Protein AF-A0A8T5QBA3-F1 (afdb_monomer_lite)

Secondary structure (DSSP, 8-state):
-PEEEEHHHHHHHHHHHHHHHHHHHT--GGG-S--HHHHHHHHH--SS-HHHHHHHHHHHHHHHHHHHH---TTTS-HHHHHHHHHHHHHHHHHHHHHHHHHHHIIIIIIHHHTTSSSSPPPHHHHHHHHHHHHHS-----HHHHHHHHHHHHHHHTT-TTS-GGGGGGS----EEEEPPP---GGGHHHHHHHHHHHHHHHHHHS--GGG--GGGGSHHHHHHHHHHHHHHHHHHHHHHHHHHHHHHHHHH-HHHHHHHHHHHHHHHHHHHHHHHHHHHHHHHTTTTS---HHHHHHHHHHHHHT--

pLDDT: mean 80.48, std 13.02, range [41.03, 96.62]

Radius of gyration: 23.9 Å; chains: 1; bounding box: 75×45×56 Å

Foldseek 3Di:
DAAEDAPLLVVLLQVLLVLLQVLLVVDDLVPLADDLVVLVCLLPDDPDDLVRSLVVLLVVLSVLLSSLLSYQLVPDQLVSCLLSNLNSLVSNLSSLVSNLVSLLCVLFVVCVLLVLDVHGDDPVRVVVVLVCPVVPPPPCPPSNVLVLLCSLLSSLVRHPRADPVCNVVGDDHHYDHDHDDDAELSCLNVLSVQLSNLSVQLNVLRDNSVPGDSCCSPSVNSNVSSSSNSSSSSSNVSSVVSNVVSVVVCVVDPSSVVSVVVVVVVVLVVVLVVLVVVLVVLVVCVVVDDDPVVVNVVSVVVNVVSVD

Structure (mmCIF, N/CA/C/O backbone):
data_AF-A0A8T5QBA3-F1
#
_entry.id   AF-A0A8T5QBA3-F1
#
loop_
_atom_site.group_PDB
_atom_site.id
_atom_site.type_symbol
_atom_site.label_atom_id
_atom_site.label_alt_id
_atom_site.label_comp_id
_atom_site.label_asym_id
_atom_site.label_entity_id
_atom_site.label_seq_id
_atom_site.pdbx_PDB_ins_code
_atom_site.Cartn_x
_atom_site.Cartn_y
_atom_site.Cartn_z
_atom_site.occupancy
_atom_site.B_iso_or_equiv
_atom_site.auth_seq_id
_atom_site.auth_comp_id
_atom_site.auth_asym_id
_atom_site.auth_atom_id
_atom_site.pdbx_PDB_model_num
ATOM 1 N N . MET A 1 1 ? 23.828 21.895 1.310 1.00 56.84 1 MET A N 1
ATOM 2 C CA . MET A 1 1 ? 22.695 21.902 2.267 1.00 56.84 1 MET A CA 1
ATOM 3 C C . MET A 1 1 ? 22.341 20.459 2.559 1.00 56.84 1 MET A C 1
ATOM 5 O O . MET A 1 1 ? 22.007 19.743 1.620 1.00 56.84 1 MET A O 1
ATOM 9 N N . ALA A 1 2 ? 22.478 20.041 3.816 1.00 67.38 2 ALA A N 1
ATOM 10 C CA . ALA A 1 2 ? 22.180 18.678 4.235 1.00 67.38 2 ALA A CA 1
ATOM 11 C C . ALA A 1 2 ? 20.674 18.501 4.482 1.00 67.38 2 ALA A C 1
ATOM 13 O O . ALA A 1 2 ? 20.058 19.340 5.135 1.00 67.38 2 ALA A O 1
ATOM 14 N N . VAL A 1 3 ? 20.097 17.407 3.987 1.00 72.81 3 VAL A N 1
ATOM 15 C CA . VAL A 1 3 ? 18.677 17.073 4.173 1.00 72.81 3 VAL A CA 1
ATOM 16 C C . VAL A 1 3 ? 18.538 16.052 5.301 1.00 72.81 3 VAL A C 1
ATOM 18 O O . VAL A 1 3 ? 19.229 15.032 5.303 1.00 72.81 3 VAL A O 1
ATOM 21 N N . GLY A 1 4 ? 17.648 16.313 6.261 1.00 79.62 4 GLY A N 1
ATOM 22 C CA . GLY A 1 4 ? 17.333 15.375 7.341 1.00 79.62 4 GLY A CA 1
ATOM 23 C C . GLY A 1 4 ? 16.443 14.228 6.858 1.00 79.62 4 GLY A C 1
ATOM 24 O O . GLY A 1 4 ? 15.321 14.488 6.427 1.00 79.62 4 GLY A O 1
ATOM 25 N N . ILE A 1 5 ? 16.898 12.974 6.939 1.00 81.56 5 ILE A N 1
ATOM 26 C CA . ILE A 1 5 ? 16.076 11.795 6.599 1.00 81.56 5 ILE A CA 1
ATOM 27 C C . ILE A 1 5 ? 16.097 10.784 7.743 1.00 81.56 5 ILE A C 1
ATOM 29 O O . ILE A 1 5 ? 17.162 10.463 8.271 1.00 81.56 5 ILE A O 1
ATOM 33 N N . GLU A 1 6 ? 14.912 10.301 8.115 1.00 84.62 6 GLU A N 1
ATOM 34 C CA . GLU A 1 6 ? 14.724 9.290 9.156 1.00 84.62 6 GLU A CA 1
ATOM 35 C C . GLU A 1 6 ? 15.384 7.963 8.764 1.00 84.62 6 GLU A C 1
ATOM 37 O O . GLU A 1 6 ? 15.293 7.506 7.619 1.00 84.62 6 GLU A O 1
ATOM 42 N N . SER A 1 7 ? 16.053 7.334 9.728 1.00 84.75 7 SER A N 1
ATOM 43 C CA . SER A 1 7 ? 16.744 6.059 9.530 1.00 84.75 7 SER A CA 1
ATOM 44 C C . SER A 1 7 ? 15.825 4.945 9.018 1.00 84.75 7 SER A C 1
ATOM 46 O O . SER A 1 7 ? 16.224 4.191 8.128 1.00 84.75 7 SER A O 1
ATOM 48 N N . GLY A 1 8 ? 14.587 4.873 9.513 1.00 84.25 8 GLY A N 1
ATOM 49 C CA . GLY A 1 8 ? 13.574 3.920 9.070 1.00 84.25 8 GLY A CA 1
ATOM 50 C C . GLY A 1 8 ? 13.232 4.092 7.591 1.00 84.25 8 GLY A C 1
ATOM 51 O O . GLY A 1 8 ? 13.225 3.114 6.848 1.00 84.25 8 GLY A O 1
ATOM 52 N N . HIS A 1 9 ? 13.058 5.332 7.125 1.00 86.69 9 HIS A N 1
ATOM 53 C CA . HIS A 1 9 ? 12.791 5.640 5.713 1.00 86.69 9 HIS A CA 1
ATOM 54 C C . HIS A 1 9 ? 13.920 5.162 4.791 1.00 86.69 9 HIS A C 1
ATOM 56 O O . HIS A 1 9 ? 13.665 4.555 3.751 1.00 86.69 9 HIS A O 1
ATOM 62 N N . LEU A 1 10 ? 15.180 5.383 5.187 1.00 87.38 10 LEU A N 1
ATOM 63 C CA . LEU A 1 10 ? 16.338 4.901 4.426 1.00 87.38 10 LEU A CA 1
ATOM 64 C C . LEU A 1 10 ? 16.425 3.375 4.406 1.00 87.38 10 LEU A C 1
ATOM 66 O O . LEU A 1 10 ? 16.780 2.803 3.379 1.00 87.38 10 LEU A O 1
ATOM 70 N N . LYS A 1 11 ? 16.087 2.719 5.519 1.00 89.44 11 LYS A N 1
ATOM 71 C CA . LYS A 1 11 ? 16.067 1.259 5.596 1.00 89.44 11 LYS A CA 1
ATOM 72 C C . LYS A 1 11 ? 15.031 0.665 4.643 1.00 89.44 11 LYS A C 1
ATOM 74 O O . LYS A 1 11 ? 15.387 -0.197 3.850 1.00 89.44 11 LYS A O 1
ATOM 79 N N . ILE A 1 12 ? 13.796 1.175 4.663 1.00 89.69 12 ILE A N 1
ATOM 80 C CA . ILE A 1 12 ? 12.745 0.728 3.734 1.00 89.69 12 ILE A CA 1
ATOM 81 C C . ILE A 1 12 ? 13.206 0.940 2.289 1.00 89.69 12 ILE A C 1
ATOM 83 O O . ILE A 1 12 ? 13.010 0.070 1.454 1.00 89.69 12 ILE A O 1
ATOM 87 N N . CYS A 1 13 ? 13.876 2.057 1.988 1.00 89.88 13 CYS A N 1
ATOM 88 C CA . CYS A 1 13 ? 14.370 2.339 0.636 1.00 89.88 13 CYS A CA 1
ATOM 89 C C . CYS A 1 13 ? 15.376 1.292 0.163 1.00 89.88 13 CYS A C 1
ATOM 91 O O . CYS A 1 13 ? 15.356 0.877 -0.995 1.00 89.88 13 CYS A O 1
ATOM 93 N N . ASP A 1 14 ? 16.254 0.870 1.063 1.00 90.00 14 ASP A N 1
ATOM 94 C CA . ASP A 1 14 ? 17.287 -0.108 0.770 1.00 90.00 14 ASP A CA 1
ATOM 95 C C . ASP A 1 14 ? 16.705 -1.511 0.597 1.00 90.00 14 ASP A C 1
ATOM 97 O O . ASP A 1 14 ? 17.123 -2.234 -0.308 1.00 90.00 14 ASP A O 1
ATOM 101 N N . ASP A 1 15 ? 15.744 -1.876 1.442 1.00 92.88 15 ASP A N 1
ATOM 102 C CA . ASP A 1 15 ? 15.038 -3.154 1.370 1.00 92.88 15 ASP A CA 1
ATOM 103 C C . ASP A 1 15 ? 14.187 -3.221 0.087 1.00 92.88 15 ASP A C 1
ATOM 105 O O . ASP A 1 15 ? 14.343 -4.153 -0.700 1.00 92.88 15 ASP A O 1
ATOM 109 N N . LEU A 1 16 ? 13.434 -2.159 -0.225 1.00 92.31 16 LEU A N 1
ATOM 110 C CA . LEU A 1 16 ? 12.633 -2.038 -1.446 1.00 92.31 16 LEU A CA 1
ATOM 111 C C . LEU A 1 16 ? 13.485 -2.194 -2.713 1.00 92.31 16 LEU A C 1
ATOM 113 O O . LEU A 1 16 ? 13.113 -2.927 -3.626 1.00 92.31 16 LEU A O 1
ATOM 117 N N . ALA A 1 17 ? 14.646 -1.534 -2.777 1.00 90.31 17 ALA A N 1
ATOM 118 C CA . ALA A 1 17 ? 15.540 -1.650 -3.928 1.00 90.31 17 ALA A CA 1
ATOM 119 C C . ALA A 1 17 ? 16.083 -3.080 -4.102 1.00 90.31 17 ALA A C 1
ATOM 121 O O . ALA A 1 17 ? 16.161 -3.578 -5.226 1.00 90.31 17 ALA A O 1
ATOM 122 N N . LYS A 1 18 ? 16.424 -3.766 -3.001 1.00 92.56 18 LYS A N 1
ATOM 123 C CA . LYS A 1 18 ? 16.856 -5.172 -3.043 1.00 92.56 18 LYS A CA 1
ATOM 124 C C . LYS A 1 18 ? 15.739 -6.082 -3.539 1.00 92.56 18 LYS A C 1
ATOM 126 O O . LYS A 1 18 ? 15.989 -6.923 -4.397 1.00 92.56 18 LYS A O 1
ATOM 131 N N . GLU A 1 19 ? 14.526 -5.914 -3.024 1.00 93.69 19 GLU A N 1
ATOM 132 C CA . GLU A 1 19 ? 13.368 -6.720 -3.415 1.00 93.69 19 GLU A CA 1
ATOM 133 C C . GLU A 1 19 ? 13.030 -6.549 -4.895 1.00 93.69 19 GLU A C 1
ATOM 135 O O . GLU A 1 19 ? 12.872 -7.539 -5.609 1.00 93.69 19 GLU A O 1
ATOM 140 N N . VAL A 1 20 ? 13.023 -5.304 -5.378 1.00 91.38 20 VAL A N 1
ATOM 141 C CA . VAL A 1 20 ? 12.858 -4.981 -6.799 1.00 91.38 20 VAL A CA 1
ATOM 142 C C . VAL A 1 20 ? 13.914 -5.696 -7.645 1.00 91.38 20 VAL A C 1
ATOM 144 O O . VAL A 1 20 ? 13.565 -6.385 -8.600 1.00 91.38 20 VAL A O 1
ATOM 147 N N . ASN A 1 21 ? 15.196 -5.606 -7.279 1.00 91.25 21 ASN A N 1
ATOM 148 C CA . ASN A 1 21 ? 16.273 -6.271 -8.019 1.00 91.25 21 ASN A CA 1
ATOM 149 C C . ASN A 1 21 ? 16.111 -7.796 -8.054 1.00 91.25 21 ASN A C 1
ATOM 151 O O . ASN A 1 21 ? 16.311 -8.419 -9.098 1.00 91.25 21 ASN A O 1
ATOM 155 N N . VAL A 1 22 ? 15.721 -8.405 -6.930 1.00 92.44 22 VAL A N 1
ATOM 156 C CA . VAL A 1 22 ? 15.459 -9.848 -6.858 1.00 92.44 22 VAL A CA 1
ATOM 157 C C . VAL A 1 22 ? 14.304 -10.227 -7.781 1.00 92.44 22 VAL A C 1
ATOM 159 O O . VAL A 1 22 ? 14.423 -11.193 -8.535 1.00 92.44 22 VAL A O 1
ATOM 162 N N . LEU A 1 23 ? 13.205 -9.475 -7.764 1.00 91.12 23 LEU A N 1
ATOM 163 C CA . LEU A 1 23 ? 12.036 -9.764 -8.591 1.00 91.12 23 LEU A CA 1
ATOM 164 C C . LEU A 1 23 ? 12.317 -9.573 -10.084 1.00 91.12 23 LEU A C 1
ATOM 166 O O . LEU A 1 23 ? 11.936 -10.436 -10.870 1.00 91.12 23 LEU A O 1
ATOM 170 N N . ILE A 1 24 ? 13.046 -8.521 -10.464 1.00 88.44 24 ILE A N 1
ATOM 171 C CA . ILE A 1 24 ? 13.506 -8.303 -11.843 1.00 88.44 24 ILE A CA 1
ATOM 172 C C . ILE A 1 24 ? 14.369 -9.476 -12.310 1.00 88.44 24 ILE A C 1
ATOM 174 O O . ILE A 1 24 ? 14.153 -10.007 -13.396 1.00 88.44 24 ILE A O 1
ATOM 178 N N . SER A 1 25 ? 15.332 -9.920 -11.493 1.00 87.06 25 SER A N 1
ATOM 179 C CA . SER A 1 25 ? 16.229 -11.022 -11.875 1.00 87.06 25 SER A CA 1
ATOM 180 C C . SER A 1 25 ? 15.500 -12.352 -12.093 1.00 87.06 25 SER A C 1
ATOM 182 O O . SER A 1 25 ? 15.988 -13.219 -12.813 1.00 87.06 25 SER A O 1
ATOM 184 N N . ARG A 1 26 ? 14.324 -12.510 -11.478 1.00 88.38 26 ARG A N 1
ATOM 185 C CA . ARG A 1 26 ? 13.471 -13.702 -11.562 1.00 88.38 26 ARG A CA 1
ATOM 186 C C . ARG A 1 26 ? 12.288 -13.522 -12.506 1.00 88.38 26 ARG A C 1
ATOM 188 O O . ARG A 1 26 ? 11.421 -14.395 -12.556 1.00 88.38 26 ARG A O 1
ATOM 195 N N . PHE A 1 27 ? 12.214 -12.392 -13.202 1.00 88.62 27 PHE A N 1
ATOM 196 C CA . PHE A 1 27 ? 11.082 -12.085 -14.050 1.00 88.62 27 PHE A CA 1
ATOM 197 C C . PHE A 1 27 ? 10.926 -13.132 -15.161 1.00 88.62 27 PHE A C 1
ATOM 199 O O . PHE A 1 27 ? 11.885 -13.530 -15.821 1.00 88.62 27 PHE A O 1
ATOM 206 N N . SER A 1 28 ? 9.679 -13.531 -15.401 1.00 85.75 28 SER A N 1
ATOM 207 C CA . SER A 1 28 ? 9.278 -14.309 -16.566 1.00 85.75 28 SER A CA 1
ATOM 208 C C . SER A 1 28 ? 7.901 -13.840 -17.035 1.00 85.75 28 SER A C 1
ATOM 210 O O . SER A 1 28 ? 7.012 -13.682 -16.185 1.00 85.75 28 SER A O 1
ATOM 212 N N . PRO A 1 29 ? 7.668 -13.690 -18.357 1.00 85.38 29 PRO A N 1
ATOM 213 C CA . PRO A 1 29 ? 6.354 -13.323 -18.887 1.00 85.38 29 PRO A CA 1
ATOM 214 C C . PRO A 1 29 ? 5.250 -14.273 -18.409 1.00 85.38 29 PRO A C 1
ATOM 216 O O . PRO A 1 29 ? 4.161 -13.843 -18.049 1.00 85.38 29 PRO A O 1
ATOM 219 N N . ARG A 1 30 ? 5.562 -15.571 -18.282 1.00 84.31 30 ARG A N 1
ATOM 220 C CA . ARG A 1 30 ? 4.608 -16.602 -17.836 1.00 84.31 30 ARG A CA 1
ATOM 221 C C . ARG A 1 30 ? 4.118 -16.398 -16.404 1.00 84.31 30 ARG A C 1
ATOM 223 O O . ARG A 1 30 ? 3.038 -16.861 -16.054 1.00 84.31 30 ARG A O 1
ATOM 230 N N . THR A 1 31 ? 4.924 -15.747 -15.571 1.00 84.81 31 THR A N 1
ATOM 231 C CA . THR A 1 31 ? 4.625 -15.516 -14.154 1.00 84.81 31 THR A CA 1
ATOM 232 C C . THR A 1 31 ? 4.210 -14.081 -13.860 1.00 84.81 31 THR A C 1
ATOM 234 O O . THR A 1 31 ? 3.933 -13.788 -12.705 1.00 84.81 31 THR A O 1
ATOM 237 N N . TYR A 1 32 ? 4.183 -13.198 -14.865 1.00 89.56 32 TYR A N 1
ATOM 238 C CA . TYR A 1 32 ? 3.898 -11.769 -14.695 1.00 89.56 32 TYR A CA 1
ATOM 239 C C . TYR A 1 32 ? 2.426 -11.466 -14.386 1.00 89.56 32 TYR A C 1
ATOM 241 O O . TYR A 1 32 ? 2.072 -10.445 -13.785 1.00 89.56 32 TYR A O 1
ATOM 249 N N . ARG A 1 33 ? 1.539 -12.362 -14.813 1.00 90.44 33 ARG A N 1
ATOM 250 C CA . ARG A 1 33 ? 0.119 -12.252 -14.528 1.00 90.44 33 ARG A CA 1
ATOM 251 C C . ARG A 1 33 ? -0.158 -12.569 -13.066 1.00 90.44 33 ARG A C 1
ATOM 253 O O . ARG A 1 33 ? 0.011 -13.706 -12.620 1.00 90.44 33 ARG A O 1
ATOM 260 N N . ILE A 1 34 ? -0.716 -11.612 -12.334 1.00 91.25 34 ILE A N 1
ATOM 261 C CA . ILE A 1 34 ? -1.225 -11.903 -10.992 1.00 91.25 34 ILE A CA 1
ATOM 262 C C . ILE A 1 34 ? -2.553 -12.662 -11.056 1.00 91.25 34 ILE A C 1
ATOM 264 O O . ILE A 1 34 ? -3.354 -12.484 -11.973 1.00 91.25 34 ILE A O 1
ATOM 268 N N . ASN A 1 35 ? -2.841 -13.450 -10.020 1.00 90.00 35 ASN A N 1
ATOM 269 C CA . ASN A 1 35 ? -4.143 -14.089 -9.841 1.00 90.00 35 ASN A CA 1
ATOM 270 C C . ASN A 1 35 ? -5.132 -13.125 -9.148 1.00 90.00 35 ASN A C 1
ATOM 272 O O . ASN A 1 35 ? -5.033 -12.952 -7.927 1.00 90.00 35 ASN A O 1
ATOM 276 N N . PRO A 1 36 ? -6.133 -12.551 -9.851 1.00 89.56 36 PRO A N 1
ATOM 277 C CA . PRO A 1 36 ? -7.067 -11.592 -9.257 1.00 89.56 36 PRO A CA 1
ATOM 278 C C . PRO A 1 36 ? -7.908 -12.208 -8.136 1.00 89.56 36 PRO A C 1
ATOM 280 O O . PRO A 1 36 ? -8.211 -11.538 -7.151 1.00 89.56 36 PRO A O 1
ATOM 283 N N . GLY A 1 37 ? -8.218 -13.507 -8.227 1.00 89.25 37 GLY A N 1
ATOM 284 C CA . GLY A 1 37 ? -9.025 -14.224 -7.241 1.00 89.25 37 GLY A CA 1
ATOM 285 C C . GLY A 1 37 ? -8.403 -14.233 -5.842 1.00 89.25 37 GLY A C 1
ATOM 286 O O . GLY A 1 37 ? -9.127 -14.170 -4.845 1.00 89.25 37 GLY A O 1
ATOM 287 N N . LYS A 1 38 ? -7.065 -14.237 -5.739 1.00 89.00 38 LYS A N 1
ATOM 288 C CA . LYS A 1 38 ? -6.350 -14.096 -4.455 1.00 89.00 38 LYS A CA 1
ATOM 289 C C . LYS A 1 38 ? -6.693 -12.761 -3.783 1.00 89.00 38 LYS A C 1
ATOM 291 O O . LYS A 1 38 ? -6.982 -12.722 -2.585 1.00 89.00 38 LYS A O 1
ATOM 296 N N . TYR A 1 39 ? -6.705 -11.681 -4.559 1.00 88.81 39 TYR A N 1
ATOM 297 C CA . TYR A 1 39 ? -6.945 -10.325 -4.070 1.00 88.81 39 TYR A CA 1
ATOM 298 C C . TYR A 1 39 ? -8.428 -10.047 -3.853 1.00 88.81 39 TYR A C 1
ATOM 300 O O . TYR A 1 39 ? -8.791 -9.462 -2.838 1.00 88.81 39 TYR A O 1
ATOM 308 N N . GLU A 1 40 ? -9.309 -10.542 -4.721 1.00 87.88 40 GLU A N 1
ATOM 309 C CA . GLU A 1 40 ? -10.754 -10.440 -4.520 1.00 87.88 40 GLU A CA 1
ATOM 310 C C . GLU A 1 40 ? -11.207 -11.096 -3.218 1.00 87.88 40 GLU A C 1
ATOM 312 O O . GLU A 1 40 ? -11.990 -10.505 -2.468 1.00 87.88 40 GLU A O 1
ATOM 317 N N . LYS A 1 41 ? -10.681 -12.288 -2.907 1.00 90.00 41 LYS A N 1
ATOM 318 C CA . LYS A 1 41 ? -10.939 -12.956 -1.625 1.00 90.00 41 LYS A CA 1
ATOM 319 C C . LYS A 1 41 ? -10.520 -12.066 -0.456 1.00 90.00 41 LYS A C 1
ATOM 321 O O . LYS A 1 41 ? -11.271 -11.940 0.508 1.00 90.00 41 LYS A O 1
ATOM 326 N N . LEU A 1 42 ? -9.361 -11.411 -0.541 1.00 89.38 42 LEU A N 1
ATOM 327 C CA . LEU A 1 42 ? -8.884 -10.495 0.497 1.00 89.38 42 LEU A CA 1
ATOM 328 C C . LEU A 1 42 ? -9.766 -9.237 0.624 1.00 89.38 42 LEU A C 1
ATOM 330 O O . LEU A 1 42 ? -10.116 -8.843 1.740 1.00 89.38 42 LEU A O 1
ATOM 334 N N . LEU A 1 43 ? -10.175 -8.644 -0.500 1.00 88.12 43 LEU A N 1
ATOM 335 C CA . LEU A 1 43 ? -11.057 -7.474 -0.552 1.00 88.12 43 LEU A CA 1
ATOM 336 C C . LEU A 1 43 ? -12.429 -7.774 0.072 1.00 88.12 43 LEU A C 1
ATOM 338 O O . LEU A 1 43 ? -12.928 -6.985 0.883 1.00 88.12 43 LEU A O 1
ATOM 342 N N . LYS A 1 44 ? -13.009 -8.940 -0.243 1.00 87.44 44 LYS A N 1
ATOM 343 C CA . LYS A 1 44 ? -14.344 -9.371 0.208 1.00 87.44 44 LYS A CA 1
ATOM 344 C C . LYS A 1 44 ? -14.354 -9.977 1.617 1.00 87.44 44 LYS A C 1
ATOM 346 O O . LYS A 1 44 ? -15.417 -10.064 2.225 1.00 87.44 44 LYS A O 1
ATOM 351 N N . LYS A 1 45 ? -13.200 -10.358 2.182 1.00 86.88 45 LYS A N 1
ATOM 352 C CA . LYS A 1 45 ? -13.126 -10.997 3.509 1.00 86.88 45 LYS A CA 1
ATOM 353 C C . LYS A 1 45 ? -13.687 -10.085 4.610 1.00 86.88 45 LYS A C 1
ATOM 355 O O . LYS A 1 45 ? -13.151 -8.997 4.838 1.00 86.88 45 LYS A O 1
ATOM 360 N N . LYS A 1 46 ? -14.758 -10.533 5.279 1.00 79.25 46 LYS A N 1
ATOM 361 C CA . LYS A 1 46 ? -15.464 -9.795 6.348 1.00 79.25 46 LYS A CA 1
ATOM 362 C C . LYS A 1 46 ? -14.963 -10.134 7.759 1.00 79.25 46 LYS A C 1
ATOM 364 O O . LYS A 1 46 ? -14.935 -9.259 8.611 1.00 79.25 46 LYS A O 1
ATOM 369 N N . ASN A 1 47 ? -14.468 -11.354 7.979 1.00 78.94 47 ASN A N 1
ATOM 370 C CA . ASN A 1 47 ? -14.061 -11.851 9.305 1.00 78.94 47 ASN A CA 1
ATOM 371 C C . ASN A 1 47 ? -12.626 -11.427 9.681 1.00 78.94 47 ASN A C 1
ATOM 373 O O . ASN A 1 47 ? -11.801 -12.252 10.066 1.00 78.94 47 ASN A O 1
ATOM 377 N N . LEU A 1 48 ? -12.276 -10.158 9.473 1.00 82.56 48 LEU A N 1
ATOM 378 C CA . LEU A 1 48 ? -10.983 -9.595 9.858 1.00 82.56 48 LEU A CA 1
ATOM 379 C C . LEU A 1 48 ? -11.206 -8.265 10.561 1.00 82.56 48 LEU A C 1
ATOM 381 O O . LEU A 1 48 ? -12.018 -7.456 10.118 1.00 82.56 48 LEU A O 1
ATOM 385 N N . THR A 1 49 ? -10.416 -8.007 11.602 1.00 85.25 49 THR A N 1
ATOM 386 C CA . THR A 1 49 ? -10.347 -6.664 12.179 1.00 85.25 49 THR A CA 1
ATOM 387 C C . THR A 1 49 ? -9.852 -5.677 11.123 1.00 85.25 49 THR A C 1
ATOM 389 O O . THR A 1 49 ? -9.071 -6.036 10.236 1.00 85.25 49 THR A O 1
ATOM 392 N N . ILE A 1 50 ? -10.279 -4.419 11.227 1.00 86.75 50 ILE A N 1
ATOM 393 C CA . ILE A 1 50 ? -9.905 -3.364 10.275 1.00 86.75 50 ILE A CA 1
ATOM 394 C C . ILE A 1 50 ? -8.379 -3.228 10.187 1.00 86.75 50 ILE A C 1
ATOM 396 O O . ILE A 1 50 ? -7.828 -3.210 9.089 1.00 86.75 50 ILE A O 1
ATOM 400 N N . VAL A 1 51 ? -7.689 -3.268 11.331 1.00 86.19 51 VAL A N 1
ATOM 401 C CA . VAL A 1 51 ? -6.219 -3.225 11.409 1.00 86.19 51 VAL A CA 1
ATOM 402 C C . VAL A 1 51 ? -5.577 -4.418 10.691 1.00 86.19 51 VAL A C 1
ATOM 404 O O . VAL A 1 51 ? -4.648 -4.244 9.904 1.00 86.19 51 VAL A O 1
ATOM 407 N N . ALA A 1 52 ? -6.078 -5.640 10.911 1.00 89.75 52 ALA A N 1
ATOM 408 C CA . ALA A 1 52 ? -5.542 -6.828 10.246 1.00 89.75 52 ALA A CA 1
ATOM 409 C C . ALA A 1 52 ? -5.812 -6.811 8.735 1.00 89.75 52 ALA A C 1
ATOM 411 O O . ALA A 1 52 ? -4.959 -7.225 7.948 1.00 89.75 52 ALA A O 1
ATOM 412 N N . LYS A 1 53 ? -6.988 -6.326 8.323 1.00 92.12 53 LYS A N 1
ATOM 413 C CA . LYS A 1 53 ? -7.348 -6.185 6.913 1.00 92.12 53 LYS A CA 1
ATOM 414 C C . LYS A 1 53 ? -6.469 -5.146 6.224 1.00 92.12 53 LYS A C 1
ATOM 416 O O . LYS A 1 53 ? -5.921 -5.456 5.171 1.00 92.12 53 LYS A O 1
ATOM 421 N N . LYS A 1 54 ? -6.262 -3.982 6.845 1.00 93.81 54 LYS A N 1
ATOM 422 C CA . LYS A 1 54 ? -5.350 -2.937 6.362 1.00 93.81 54 LYS A CA 1
ATOM 423 C C . LYS A 1 54 ? -3.932 -3.471 6.182 1.00 93.81 54 LYS A C 1
ATOM 425 O O . LYS A 1 54 ? -3.390 -3.364 5.091 1.00 93.81 54 LYS A O 1
ATOM 430 N N . LYS A 1 55 ? -3.382 -4.149 7.200 1.00 94.44 55 LYS A N 1
ATOM 431 C CA . LYS A 1 55 ? -2.047 -4.769 7.135 1.00 94.44 55 LYS A CA 1
ATOM 432 C C . LYS A 1 55 ? -1.908 -5.717 5.942 1.00 94.44 55 LYS A C 1
ATOM 434 O O . LYS A 1 55 ? -0.943 -5.638 5.193 1.00 94.44 55 LYS A O 1
ATOM 439 N N . LYS A 1 56 ? -2.880 -6.618 5.759 1.00 94.88 56 LYS A N 1
ATOM 440 C CA . LYS A 1 56 ? -2.865 -7.583 4.649 1.00 94.88 56 LYS A CA 1
ATOM 441 C C . LYS A 1 56 ? -3.025 -6.909 3.289 1.00 94.88 56 LYS A C 1
ATOM 443 O O . LYS A 1 56 ? -2.399 -7.348 2.335 1.00 94.88 56 LYS A O 1
ATOM 448 N N . LEU A 1 57 ? -3.863 -5.876 3.195 1.00 95.25 57 LEU A N 1
ATOM 449 C CA . LEU A 1 57 ? -4.052 -5.115 1.961 1.00 95.25 57 LEU A CA 1
ATOM 450 C C . LEU A 1 57 ? -2.812 -4.294 1.601 1.00 95.25 57 LEU A C 1
ATOM 452 O O . LEU A 1 57 ? -2.490 -4.223 0.426 1.00 95.25 57 LEU A O 1
ATOM 456 N N . LEU A 1 58 ? -2.099 -3.727 2.577 1.00 95.62 58 LEU A N 1
ATOM 457 C CA . LEU A 1 58 ? -0.833 -3.029 2.336 1.00 95.62 58 LEU A CA 1
ATOM 458 C C . LEU A 1 58 ? 0.266 -3.980 1.867 1.00 95.62 58 LEU A C 1
ATOM 460 O O . LEU A 1 58 ? 0.916 -3.684 0.875 1.00 95.62 58 LEU A O 1
ATOM 464 N N . ALA A 1 59 ? 0.412 -5.145 2.505 1.00 95.44 59 ALA A N 1
ATOM 465 C CA . ALA A 1 59 ? 1.334 -6.177 2.025 1.00 95.44 59 ALA A CA 1
ATOM 466 C C . ALA A 1 59 ? 0.975 -6.623 0.597 1.00 95.44 59 ALA A C 1
ATOM 468 O O . ALA A 1 59 ? 1.821 -6.659 -0.285 1.00 95.44 59 ALA A O 1
ATOM 469 N N . ALA A 1 60 ? -0.313 -6.862 0.333 1.00 95.19 60 ALA A N 1
ATOM 470 C CA . ALA A 1 60 ? -0.782 -7.189 -1.006 1.00 95.19 60 ALA A CA 1
ATOM 471 C C . ALA A 1 60 ? -0.525 -6.058 -2.017 1.00 95.19 60 ALA A C 1
ATOM 473 O O . ALA A 1 60 ? -0.208 -6.346 -3.168 1.00 95.19 60 ALA A O 1
ATOM 474 N N . LEU A 1 61 ? -0.671 -4.790 -1.618 1.00 96.62 61 LEU A N 1
ATOM 475 C CA . LEU A 1 61 ? -0.379 -3.634 -2.465 1.00 96.62 61 LEU A CA 1
ATOM 476 C C . LEU A 1 61 ? 1.105 -3.590 -2.824 1.00 96.62 61 LEU A C 1
ATOM 478 O O . LEU A 1 61 ? 1.421 -3.488 -4.005 1.00 96.62 61 LEU A O 1
ATOM 482 N N . HIS A 1 62 ? 1.976 -3.701 -1.820 1.00 96.31 62 HIS A N 1
ATOM 483 C CA . HIS A 1 62 ? 3.424 -3.762 -1.980 1.00 96.31 62 HIS A CA 1
ATOM 484 C C . HIS A 1 62 ? 3.813 -4.866 -2.969 1.00 96.31 62 HIS A C 1
ATOM 486 O O . HIS A 1 62 ? 4.348 -4.565 -4.035 1.00 96.31 62 HIS A O 1
ATOM 492 N N . ASP A 1 63 ? 3.418 -6.112 -2.685 1.00 94.69 63 ASP A N 1
ATOM 493 C CA . ASP A 1 63 ? 3.729 -7.274 -3.523 1.00 94.69 63 ASP A CA 1
ATOM 494 C C . ASP A 1 63 ? 3.274 -7.059 -4.970 1.00 94.69 63 ASP A C 1
ATOM 496 O O . ASP A 1 63 ? 4.001 -7.342 -5.919 1.00 94.69 63 ASP A O 1
ATOM 500 N N . THR A 1 64 ? 2.053 -6.546 -5.155 1.00 95.19 64 THR A N 1
ATOM 501 C CA . THR A 1 64 ? 1.474 -6.370 -6.492 1.00 95.19 64 THR A CA 1
ATOM 502 C C . THR A 1 64 ? 2.173 -5.252 -7.255 1.00 95.19 64 THR A C 1
ATOM 504 O O . THR A 1 64 ? 2.436 -5.414 -8.444 1.00 95.19 64 THR A O 1
ATOM 507 N N . ILE A 1 65 ? 2.491 -4.129 -6.603 1.00 96.00 65 ILE A N 1
ATOM 508 C CA . ILE A 1 65 ? 3.232 -3.030 -7.231 1.00 96.00 65 ILE A CA 1
ATOM 509 C C . ILE A 1 65 ? 4.615 -3.511 -7.648 1.00 96.00 65 ILE A C 1
ATOM 511 O O . ILE A 1 65 ? 4.984 -3.321 -8.807 1.00 96.00 65 ILE A O 1
ATOM 515 N N . LEU A 1 66 ? 5.351 -4.158 -6.743 1.00 94.44 66 LEU A N 1
ATOM 516 C CA . LEU A 1 66 ? 6.682 -4.652 -7.059 1.00 94.44 66 LEU A CA 1
ATOM 517 C C . LEU A 1 66 ? 6.634 -5.649 -8.204 1.00 94.44 66 LEU A C 1
ATOM 519 O O . LEU A 1 66 ? 7.345 -5.472 -9.186 1.00 94.44 66 LEU A O 1
ATOM 523 N N . HIS A 1 67 ? 5.737 -6.628 -8.142 1.00 92.81 67 HIS A N 1
ATOM 524 C CA . HIS A 1 67 ? 5.553 -7.594 -9.216 1.00 92.81 67 HIS A CA 1
ATOM 525 C C . HIS A 1 67 ? 5.230 -6.928 -10.563 1.00 92.81 67 HIS A C 1
ATOM 527 O O . HIS A 1 67 ? 5.809 -7.283 -11.583 1.00 92.81 67 HIS A O 1
ATOM 533 N N . THR A 1 68 ? 4.363 -5.911 -10.561 1.00 93.31 68 THR A N 1
ATOM 534 C CA . THR A 1 68 ? 3.972 -5.169 -11.772 1.00 93.31 68 THR A CA 1
ATOM 535 C C . THR A 1 68 ? 5.131 -4.380 -12.373 1.00 93.31 68 THR A C 1
ATOM 537 O O . THR A 1 68 ? 5.231 -4.288 -13.594 1.00 93.31 68 THR A O 1
ATOM 540 N N . LEU A 1 69 ? 5.989 -3.802 -11.531 1.00 91.69 69 LEU A N 1
ATOM 541 C CA . LEU A 1 69 ? 7.128 -2.980 -11.946 1.00 91.69 69 LEU A CA 1
ATOM 542 C C . LEU A 1 69 ? 8.414 -3.783 -12.162 1.00 91.69 69 LEU A C 1
ATOM 544 O O . LEU A 1 69 ? 9.397 -3.233 -12.643 1.00 91.69 69 LEU A O 1
ATOM 548 N N . SER A 1 70 ? 8.425 -5.074 -11.835 1.00 85.56 70 SER A N 1
ATOM 549 C CA . SER A 1 70 ? 9.593 -5.945 -12.000 1.00 85.56 70 SER A CA 1
ATOM 550 C C . SER A 1 70 ? 9.695 -6.508 -13.415 1.00 85.56 70 SER A C 1
ATOM 552 O O . SER A 1 70 ? 9.959 -7.689 -13.597 1.00 85.56 70 SER A O 1
ATOM 554 N N . VAL A 1 71 ? 9.448 -5.667 -14.416 1.00 84.56 71 VAL A N 1
ATOM 555 C CA . VAL A 1 71 ? 9.607 -5.987 -15.838 1.00 84.56 71 VAL A CA 1
ATOM 556 C C . VAL A 1 71 ? 10.950 -5.431 -16.288 1.00 84.56 71 VAL A C 1
ATOM 558 O O . VAL A 1 71 ? 11.304 -4.314 -15.917 1.00 84.56 71 VAL A O 1
ATOM 561 N N . ASP A 1 72 ? 11.687 -6.192 -17.094 1.00 77.00 72 ASP A N 1
ATOM 562 C CA . ASP A 1 72 ? 12.856 -5.673 -17.802 1.00 77.00 72 ASP A CA 1
ATOM 563 C C . ASP A 1 72 ? 12.430 -5.224 -19.212 1.00 77.00 72 ASP A C 1
ATOM 565 O O . ASP A 1 72 ? 12.332 -6.064 -20.114 1.00 77.00 72 ASP A O 1
ATOM 569 N N . PRO A 1 73 ? 12.147 -3.923 -19.429 1.00 72.25 73 PRO A N 1
ATOM 570 C CA . PRO A 1 73 ? 11.668 -3.427 -20.719 1.00 72.25 73 PRO A CA 1
ATOM 571 C C . PRO A 1 73 ? 12.683 -3.632 -21.853 1.00 72.25 73 PRO A C 1
ATOM 573 O O . PRO A 1 73 ? 12.314 -3.539 -23.019 1.00 72.25 73 PRO A O 1
ATOM 576 N N . HIS A 1 74 ? 13.949 -3.933 -21.541 1.00 73.06 74 HIS A N 1
ATOM 577 C CA . HIS A 1 74 ? 14.978 -4.211 -22.541 1.00 73.06 74 HIS A CA 1
ATOM 578 C C . HIS A 1 74 ? 14.953 -5.653 -23.058 1.00 73.06 74 HIS A C 1
ATOM 580 O O . HIS A 1 74 ? 15.567 -5.939 -24.083 1.00 73.06 74 HIS A O 1
ATOM 586 N N . LYS A 1 75 ? 14.275 -6.571 -22.358 1.00 75.75 75 LYS A N 1
ATOM 587 C CA . LYS A 1 75 ? 14.310 -8.013 -22.654 1.00 75.75 75 LYS A CA 1
ATOM 588 C C . LYS A 1 75 ? 12.990 -8.581 -23.169 1.00 75.75 75 LYS A C 1
ATOM 590 O O . LYS A 1 75 ? 12.918 -9.780 -23.418 1.00 75.75 75 LYS A O 1
ATOM 595 N N . ILE A 1 76 ? 11.940 -7.767 -23.267 1.00 79.25 76 ILE A N 1
ATOM 596 C CA . ILE A 1 76 ? 10.569 -8.246 -23.486 1.00 79.25 76 ILE A CA 1
ATOM 597 C C . ILE A 1 76 ? 9.860 -7.331 -24.476 1.00 79.25 76 ILE A C 1
ATOM 599 O O . ILE A 1 76 ? 9.972 -6.108 -24.393 1.00 79.25 76 ILE A O 1
ATOM 603 N N . SER A 1 77 ? 9.075 -7.919 -25.378 1.00 82.19 77 SER A N 1
ATOM 604 C CA . SER A 1 77 ? 8.181 -7.137 -26.228 1.00 82.19 77 SER A CA 1
ATOM 605 C C . SER A 1 77 ? 6.997 -6.619 -25.401 1.00 82.19 77 SER A C 1
ATOM 607 O O . SER A 1 77 ? 6.297 -7.421 -24.778 1.00 82.19 77 SER A O 1
ATOM 609 N N . PRO A 1 78 ? 6.684 -5.309 -25.418 1.00 81.06 78 PRO A N 1
ATOM 610 C CA . PRO A 1 78 ? 5.549 -4.758 -24.677 1.00 81.06 78 PRO A CA 1
ATOM 611 C C . PRO A 1 78 ? 4.219 -5.474 -24.943 1.00 81.06 78 PRO A C 1
ATOM 613 O O . PRO A 1 78 ? 3.380 -5.559 -24.048 1.00 81.06 78 PRO A O 1
ATOM 616 N N . ALA A 1 79 ? 4.026 -6.006 -26.155 1.00 83.38 79 ALA A N 1
ATOM 617 C CA . ALA A 1 79 ? 2.816 -6.729 -26.536 1.00 83.38 79 ALA A CA 1
ATOM 618 C C . ALA A 1 79 ? 2.603 -8.017 -25.721 1.00 83.38 79 ALA A C 1
ATOM 620 O O . ALA A 1 79 ? 1.460 -8.373 -25.453 1.00 83.38 79 ALA A O 1
ATOM 621 N N . GLU A 1 80 ? 3.679 -8.678 -25.283 1.00 84.19 80 GLU A N 1
ATOM 622 C CA . GLU A 1 80 ? 3.619 -9.954 -24.555 1.00 84.19 80 GLU A CA 1
ATOM 623 C C . GLU A 1 80 ? 3.059 -9.807 -23.138 1.00 84.19 80 GLU A C 1
ATOM 625 O O . GLU A 1 80 ? 2.520 -10.761 -22.585 1.00 84.19 80 GLU A O 1
ATOM 630 N N . VAL A 1 81 ? 3.177 -8.615 -22.547 1.00 90.69 81 VAL A N 1
ATOM 631 C CA . 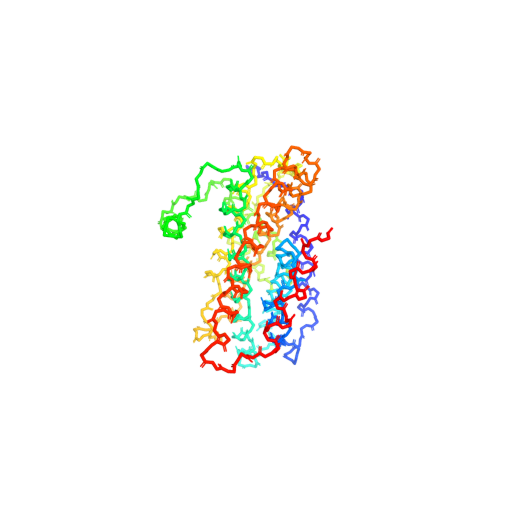VAL A 1 81 ? 2.835 -8.359 -21.139 1.00 90.69 81 VAL A CA 1
ATOM 632 C C . VAL A 1 81 ? 1.755 -7.293 -20.964 1.00 90.69 81 VAL A C 1
ATOM 634 O O . VAL A 1 81 ? 1.344 -7.013 -19.840 1.00 90.69 81 VAL A O 1
ATOM 637 N N . LEU A 1 82 ? 1.276 -6.674 -22.048 1.00 91.38 82 LEU A N 1
ATOM 638 C CA . LEU A 1 82 ? 0.387 -5.512 -21.977 1.00 91.38 82 LEU A CA 1
ATOM 639 C C . LEU A 1 82 ? -0.946 -5.819 -21.284 1.00 91.38 82 LEU A C 1
ATOM 641 O O . LEU A 1 82 ? -1.411 -5.032 -20.457 1.00 91.38 82 LEU A O 1
ATOM 645 N N . ASP A 1 83 ? -1.570 -6.950 -21.602 1.00 92.31 83 ASP A N 1
ATOM 646 C CA . ASP A 1 83 ? -2.850 -7.323 -20.994 1.00 92.31 83 ASP A CA 1
ATOM 647 C C . ASP A 1 83 ? -2.697 -7.723 -19.524 1.00 92.31 83 ASP A C 1
ATOM 649 O O . ASP A 1 83 ? -3.541 -7.371 -18.691 1.00 92.31 83 ASP A O 1
ATOM 653 N N . ASP A 1 84 ? -1.575 -8.347 -19.176 1.00 93.69 84 ASP A N 1
ATOM 654 C CA . ASP A 1 84 ? -1.225 -8.656 -17.793 1.00 93.69 84 ASP A CA 1
ATOM 655 C C . ASP A 1 84 ? -0.927 -7.382 -16.999 1.00 93.69 84 ASP A C 1
ATOM 657 O O . ASP A 1 84 ? -1.446 -7.210 -15.899 1.00 93.69 84 ASP A O 1
ATOM 661 N N . LEU A 1 85 ? -0.213 -6.414 -17.580 1.00 94.00 85 LEU A N 1
ATOM 662 C CA . LEU A 1 85 ? 0.008 -5.093 -16.989 1.00 94.00 85 LEU A CA 1
ATOM 663 C C . LEU A 1 85 ? -1.328 -4.390 -16.705 1.00 94.00 85 LEU A C 1
ATOM 665 O O . LEU A 1 85 ? -1.538 -3.850 -15.616 1.00 94.00 85 LEU A O 1
ATOM 669 N N . ARG A 1 86 ? -2.272 -4.423 -17.654 1.00 95.31 86 ARG A N 1
ATOM 670 C CA . ARG A 1 86 ? -3.622 -3.857 -17.478 1.00 95.31 86 ARG A CA 1
ATOM 671 C C . ARG A 1 86 ? -4.379 -4.528 -16.339 1.00 95.31 86 ARG A C 1
ATOM 673 O O . ARG A 1 86 ? -5.035 -3.841 -15.547 1.00 95.31 86 ARG A O 1
ATOM 680 N N . LEU A 1 87 ? -4.310 -5.855 -16.256 1.00 95.38 87 LEU A N 1
ATOM 681 C CA . LEU A 1 87 ? -4.921 -6.625 -15.179 1.00 95.38 87 LEU A CA 1
ATOM 682 C C . LEU A 1 87 ? -4.288 -6.282 -13.828 1.00 95.38 87 LEU A C 1
ATOM 684 O O . LEU A 1 87 ? -5.004 -6.006 -12.863 1.00 95.38 87 LEU A O 1
ATOM 688 N N . ASN A 1 88 ? -2.961 -6.239 -13.777 1.00 95.50 88 ASN A N 1
ATOM 689 C CA . ASN A 1 88 ? -2.195 -5.937 -12.581 1.00 95.50 88 ASN A CA 1
ATOM 690 C C . ASN A 1 88 ? -2.537 -4.539 -12.047 1.00 95.50 88 ASN A C 1
ATOM 692 O O . ASN A 1 88 ? -2.900 -4.385 -10.878 1.00 95.50 88 ASN A O 1
ATOM 696 N N . ILE A 1 89 ? -2.567 -3.533 -12.929 1.00 95.50 89 ILE A N 1
ATOM 697 C CA . ILE A 1 89 ? -2.994 -2.166 -12.605 1.00 95.50 89 ILE A CA 1
ATOM 698 C C . ILE A 1 89 ? -4.431 -2.139 -12.072 1.00 95.50 89 ILE A C 1
ATOM 700 O O . ILE A 1 89 ? -4.719 -1.433 -11.102 1.00 95.50 89 ILE A O 1
ATOM 704 N N . ARG A 1 90 ? -5.353 -2.912 -12.661 1.00 95.69 90 ARG A N 1
ATOM 705 C CA . ARG A 1 90 ? -6.741 -2.994 -12.178 1.00 95.69 90 ARG A CA 1
ATOM 706 C C . ARG A 1 90 ? -6.802 -3.482 -10.729 1.00 95.69 90 ARG A C 1
ATOM 708 O O . ARG A 1 90 ? -7.518 -2.890 -9.922 1.00 95.69 90 ARG A O 1
ATOM 715 N N . VAL A 1 91 ? -6.045 -4.525 -10.395 1.00 96.19 91 VAL A N 1
ATOM 716 C CA . VAL A 1 91 ? -5.983 -5.065 -9.030 1.00 96.19 91 VAL A CA 1
ATOM 717 C C . VAL A 1 91 ? -5.333 -4.073 -8.070 1.00 96.19 91 VAL A C 1
ATOM 719 O O . VAL A 1 91 ? -5.896 -3.830 -7.004 1.00 96.19 91 VAL A O 1
ATOM 722 N N . ILE A 1 92 ? -4.216 -3.442 -8.452 1.00 96.44 92 ILE A N 1
ATOM 723 C CA . ILE A 1 92 ? -3.559 -2.398 -7.647 1.00 96.44 92 ILE A CA 1
ATOM 724 C C . ILE A 1 92 ? -4.560 -1.305 -7.280 1.00 96.44 92 ILE A C 1
ATOM 726 O O . ILE A 1 92 ? -4.726 -0.978 -6.105 1.00 96.44 92 ILE A O 1
ATOM 730 N N . ARG A 1 93 ? -5.289 -0.779 -8.270 1.00 95.19 93 ARG A N 1
ATOM 731 C CA . ARG A 1 93 ? -6.296 0.262 -8.037 1.00 95.19 93 ARG A CA 1
ATOM 732 C C . ARG A 1 93 ? -7.404 -0.213 -7.100 1.00 95.19 93 ARG A C 1
ATOM 734 O O . ARG A 1 93 ? -7.775 0.528 -6.198 1.00 95.19 93 ARG A O 1
ATOM 741 N N . ALA A 1 94 ? -7.892 -1.445 -7.254 1.00 94.56 94 ALA A N 1
ATOM 742 C CA . ALA A 1 94 ? -8.898 -2.013 -6.353 1.00 94.56 94 ALA A CA 1
ATOM 743 C C . ALA A 1 94 ? -8.401 -2.114 -4.897 1.00 94.56 94 ALA A C 1
ATOM 745 O O . ALA A 1 94 ? -9.149 -1.811 -3.964 1.00 94.56 94 ALA A O 1
ATOM 746 N N . ILE A 1 95 ? -7.133 -2.490 -4.691 1.00 96.12 95 ILE A N 1
ATOM 747 C CA . ILE A 1 95 ? -6.507 -2.513 -3.363 1.00 96.12 95 ILE A CA 1
ATOM 748 C C . ILE A 1 95 ? -6.387 -1.093 -2.798 1.00 96.12 95 ILE A C 1
ATOM 750 O O . ILE A 1 95 ? -6.776 -0.873 -1.650 1.00 96.12 95 ILE A O 1
ATOM 754 N N . ILE A 1 96 ? -5.918 -0.126 -3.599 1.00 95.00 96 ILE A N 1
ATOM 755 C CA . ILE A 1 96 ? -5.804 1.284 -3.192 1.00 95.00 96 ILE A CA 1
ATOM 756 C C . ILE A 1 96 ? -7.166 1.834 -2.771 1.00 95.00 96 ILE A C 1
ATOM 758 O O . ILE A 1 96 ? -7.274 2.405 -1.687 1.00 95.00 96 ILE A O 1
ATOM 762 N N . PHE A 1 97 ? -8.218 1.620 -3.566 1.00 91.75 97 PHE A N 1
ATOM 763 C CA . PHE A 1 97 ? -9.570 2.044 -3.200 1.00 91.75 97 PHE A CA 1
ATOM 764 C C . PHE A 1 97 ? -9.991 1.462 -1.856 1.00 91.75 97 PHE A C 1
ATOM 766 O O . PHE A 1 97 ? -10.473 2.192 -0.993 1.00 91.75 97 PHE A O 1
ATOM 773 N N . LYS A 1 98 ? -9.731 0.169 -1.624 1.00 93.81 98 LYS A N 1
ATOM 774 C CA . LYS A 1 98 ? -10.129 -0.440 -0.358 1.00 93.81 98 LYS A CA 1
ATOM 775 C C . LYS A 1 98 ? -9.331 0.063 0.841 1.00 93.81 98 LYS A C 1
ATOM 777 O O . LYS A 1 98 ? -9.886 0.179 1.932 1.00 93.81 98 LYS A O 1
ATOM 782 N N . LEU A 1 99 ? -8.048 0.362 0.655 1.00 94.44 99 LEU A N 1
ATOM 783 C CA . LEU A 1 99 ? -7.225 1.001 1.680 1.00 94.44 99 LEU A CA 1
ATOM 784 C C . LEU A 1 99 ? -7.708 2.419 1.984 1.00 94.44 99 LEU A C 1
ATOM 786 O O . LEU A 1 99 ? -7.757 2.792 3.151 1.00 94.44 99 LEU A O 1
ATOM 790 N N . ARG A 1 100 ? -8.138 3.176 0.968 1.00 90.38 100 ARG A N 1
ATOM 791 C CA . ARG A 1 100 ? -8.735 4.505 1.149 1.00 90.38 100 ARG A CA 1
ATOM 792 C C . ARG A 1 100 ? -10.040 4.444 1.945 1.00 90.38 100 ARG A C 1
ATOM 794 O O . ARG A 1 100 ? -10.196 5.250 2.854 1.00 90.38 100 ARG A O 1
ATOM 801 N N . ASP A 1 101 ? -10.922 3.475 1.683 1.00 88.38 101 ASP A N 1
ATOM 802 C CA . ASP A 1 101 ? -12.134 3.267 2.500 1.00 88.38 101 ASP A CA 1
ATOM 803 C C . ASP A 1 101 ? -11.787 3.029 3.975 1.00 88.38 101 ASP A C 1
ATOM 805 O O . ASP A 1 101 ? -12.417 3.571 4.882 1.00 88.38 101 ASP A O 1
ATOM 809 N N . ILE A 1 102 ? -10.783 2.180 4.220 1.00 90.94 102 ILE A N 1
ATOM 810 C CA . ILE A 1 102 ? -10.340 1.859 5.576 1.00 90.94 102 ILE A CA 1
ATOM 811 C C . ILE A 1 102 ? -9.744 3.100 6.242 1.00 90.94 102 ILE A C 1
ATOM 813 O O . ILE A 1 102 ? -10.086 3.392 7.386 1.00 90.94 102 ILE A O 1
ATOM 817 N N . ASN A 1 103 ? -8.887 3.841 5.540 1.00 89.38 103 ASN A N 1
ATOM 818 C CA . ASN A 1 103 ? -8.304 5.068 6.068 1.00 89.38 103 ASN A CA 1
ATOM 819 C C . ASN A 1 103 ? -9.356 6.132 6.335 1.00 89.38 103 ASN A C 1
ATOM 821 O O . ASN A 1 103 ? -9.256 6.800 7.352 1.00 89.38 103 ASN A O 1
ATOM 825 N N . TYR A 1 104 ? -10.391 6.240 5.504 1.00 85.31 104 TYR A N 1
ATOM 826 C CA . TYR A 1 104 ? -11.513 7.132 5.768 1.00 85.31 104 TYR A CA 1
ATOM 827 C C . TYR A 1 104 ? -12.211 6.790 7.088 1.00 85.31 104 TYR A C 1
ATOM 829 O O . TYR A 1 104 ? -12.389 7.661 7.938 1.00 85.31 104 TYR A O 1
ATOM 837 N N . TYR A 1 105 ? -12.536 5.512 7.302 1.00 87.12 105 TYR A N 1
ATOM 838 C CA . TYR A 1 105 ? -13.099 5.069 8.576 1.00 87.12 105 TYR A CA 1
ATOM 839 C C . TYR A 1 105 ? -12.173 5.408 9.756 1.00 87.12 105 TYR A C 1
ATOM 841 O O . TYR A 1 105 ? -12.641 5.892 10.786 1.00 87.12 105 TYR A O 1
ATOM 849 N N . LEU A 1 106 ? -10.864 5.173 9.612 1.00 88.00 106 LEU A N 1
ATOM 850 C CA . LEU A 1 106 ? -9.897 5.436 10.676 1.00 88.00 106 LEU A CA 1
ATOM 851 C C . LEU A 1 106 ? -9.728 6.937 10.952 1.00 88.00 106 LEU A C 1
ATOM 853 O O . LEU A 1 106 ? -9.771 7.337 12.107 1.00 88.00 106 LEU A O 1
ATOM 857 N N . GLU A 1 107 ? -9.556 7.761 9.918 1.00 82.94 107 GLU A N 1
ATOM 858 C CA . GLU A 1 107 ? -9.309 9.210 10.006 1.00 82.94 107 GLU A CA 1
ATOM 859 C C . GLU A 1 107 ? -10.534 9.983 10.516 1.00 82.94 107 GLU A C 1
ATOM 861 O O . GLU A 1 107 ? -10.412 11.087 11.060 1.00 82.94 107 GLU A O 1
ATOM 866 N N . ASP A 1 108 ? -11.729 9.437 10.312 1.00 80.12 108 ASP A N 1
ATOM 867 C CA . ASP A 1 108 ? -12.963 10.148 10.597 1.00 80.12 108 ASP A CA 1
ATOM 868 C C . ASP A 1 108 ? -13.764 9.513 11.723 1.00 80.12 108 ASP A C 1
ATOM 870 O O . ASP A 1 108 ? -13.784 10.042 12.835 1.00 80.12 108 ASP A O 1
ATOM 874 N N . VAL A 1 109 ? -14.370 8.359 11.453 1.00 79.50 109 VAL A N 1
ATOM 875 C CA . VAL A 1 109 ? -15.290 7.693 12.379 1.00 79.50 109 VAL A CA 1
ATOM 876 C C . VAL A 1 109 ? -14.556 7.279 13.651 1.00 79.50 109 VAL A C 1
ATOM 878 O O . VAL A 1 109 ? -14.933 7.684 14.747 1.00 79.50 109 VAL A O 1
ATOM 881 N N . PHE A 1 110 ? -13.455 6.541 13.513 1.00 83.94 110 PHE A N 1
ATOM 882 C CA . PHE A 1 110 ? -12.723 5.994 14.652 1.00 83.94 110 PHE A CA 1
ATOM 883 C C . PHE A 1 110 ? -12.085 7.083 15.526 1.00 83.94 110 PHE A C 1
ATOM 885 O O . PHE A 1 110 ? -12.189 7.038 16.752 1.00 83.94 110 PHE A O 1
ATOM 892 N N . LEU A 1 111 ? -11.437 8.088 14.925 1.00 83.25 111 LEU A N 1
ATOM 893 C CA . LEU A 1 111 ? -10.843 9.187 15.696 1.00 83.25 111 LEU A CA 1
ATOM 894 C C . LEU A 1 111 ? -11.893 10.023 16.431 1.00 83.25 111 LEU A C 1
ATOM 896 O O . LEU A 1 111 ? -11.647 10.444 17.565 1.00 83.25 111 LEU A O 1
ATOM 900 N N . HIS A 1 112 ? -13.054 10.243 15.811 1.00 81.56 112 HIS A N 1
ATOM 901 C CA . HIS A 1 112 ? -14.173 10.916 16.459 1.00 81.56 112 HIS A CA 1
ATOM 902 C C . HIS A 1 112 ? -14.700 10.103 17.650 1.00 81.56 112 HIS A C 1
ATOM 904 O O . HIS A 1 112 ? -14.822 10.640 18.748 1.00 81.56 112 HIS A O 1
ATOM 910 N N . GLU A 1 113 ? -14.913 8.794 17.483 1.00 76.94 113 GLU A N 1
ATOM 911 C CA . GLU A 1 113 ? -15.360 7.900 18.564 1.00 76.94 113 GLU A CA 1
ATOM 912 C C . GLU A 1 113 ? -14.383 7.857 19.751 1.00 76.94 113 GLU A C 1
ATOM 914 O O . GLU A 1 113 ? -14.796 7.780 20.909 1.00 76.94 113 GLU A O 1
ATOM 919 N N . LEU A 1 114 ? -13.077 7.972 19.501 1.00 76.19 114 LEU A N 1
ATOM 920 C CA . LEU A 1 114 ? -12.074 8.061 20.567 1.00 76.19 114 LEU A CA 1
ATOM 921 C C . LEU A 1 114 ? -12.024 9.435 21.261 1.00 76.19 114 LEU A C 1
ATOM 923 O O . LEU A 1 114 ? -11.373 9.589 22.308 1.00 76.19 114 LEU A O 1
ATOM 927 N N . GLY A 1 115 ? -12.705 10.441 20.710 1.00 74.06 115 GLY A N 1
ATOM 928 C CA . GLY A 1 115 ? -12.591 11.840 21.116 1.00 74.06 115 GLY A CA 1
ATOM 929 C C . GLY A 1 115 ? -11.206 12.423 20.832 1.00 74.06 115 GLY A C 1
ATOM 930 O O . GLY A 1 115 ? -10.768 13.324 21.541 1.00 74.06 115 GLY A O 1
ATOM 931 N N . LEU A 1 116 ? -10.494 11.866 19.846 1.00 76.94 116 LEU A N 1
ATOM 932 C CA . LEU A 1 116 ? -9.238 12.412 19.320 1.00 76.94 116 LEU A CA 1
ATOM 933 C C . LEU A 1 116 ? -9.493 13.436 18.206 1.00 76.94 116 LEU A C 1
ATOM 935 O O . LEU A 1 116 ? -8.574 14.131 17.790 1.00 76.94 116 LEU A O 1
ATOM 939 N N . LYS A 1 117 ? -10.745 13.542 17.751 1.00 76.00 117 LYS A N 1
ATOM 940 C CA . LYS A 1 117 ? -11.218 14.505 16.763 1.00 76.00 117 LYS A CA 1
ATOM 941 C C . LYS A 1 117 ? -12.565 15.068 17.204 1.00 76.00 117 LYS A C 1
ATOM 943 O O . LYS A 1 117 ? -13.419 14.325 17.677 1.00 76.00 117 LYS A O 1
ATOM 948 N N . THR A 1 118 ? -12.750 16.376 17.053 1.00 66.25 118 THR A N 1
ATOM 949 C CA . THR A 1 118 ? -13.920 17.100 17.580 1.00 66.25 118 THR A CA 1
ATOM 950 C C . THR A 1 118 ? -15.160 17.012 16.695 1.00 66.25 118 THR A C 1
ATOM 952 O O . THR A 1 118 ? -16.265 17.078 17.222 1.00 66.25 118 THR A O 1
ATOM 955 N N . LYS A 1 119 ? -15.007 16.870 15.371 1.00 68.88 119 LYS A N 1
ATOM 956 C CA . LYS A 1 119 ? -16.127 16.703 14.428 1.00 68.88 119 LYS A CA 1
ATOM 957 C C . LYS A 1 119 ? -15.763 15.747 13.283 1.00 68.88 119 LYS A C 1
ATOM 959 O O . LYS A 1 119 ? -14.638 15.836 12.774 1.00 68.88 119 LYS A O 1
ATOM 964 N N . PRO A 1 120 ? -16.689 14.868 12.855 1.00 59.91 120 PRO A N 1
ATOM 965 C CA . PRO A 1 120 ? -16.518 14.092 11.634 1.00 59.91 120 PRO A CA 1
ATOM 966 C C . PRO A 1 120 ? -16.579 15.026 10.414 1.00 59.91 120 PRO A C 1
ATOM 968 O O . PRO A 1 120 ? -17.311 16.017 10.413 1.00 59.91 120 PRO A O 1
ATOM 971 N N . LYS A 1 121 ? -15.781 14.734 9.388 1.00 64.50 121 LYS A N 1
ATOM 972 C CA . LYS A 1 121 ? -15.744 15.456 8.112 1.00 64.50 121 LYS A CA 1
ATOM 973 C C . LYS A 1 121 ? -16.680 14.749 7.138 1.00 64.50 121 LYS A C 1
ATOM 975 O O . LYS A 1 121 ? -16.616 13.535 6.957 1.00 64.50 121 LYS A O 1
ATOM 980 N N . THR A 1 122 ? -17.505 15.502 6.426 1.00 61.31 122 THR A N 1
ATOM 981 C CA . THR A 1 122 ? -18.310 14.925 5.344 1.00 61.31 122 THR A CA 1
ATOM 982 C C . THR A 1 122 ? -17.410 14.463 4.190 1.00 61.31 122 THR A C 1
ATOM 984 O O . THR A 1 122 ? -16.372 15.068 3.902 1.00 61.31 122 THR A O 1
ATOM 987 N N . TRP A 1 123 ? -17.807 13.406 3.472 1.00 49.00 123 TRP A N 1
ATOM 988 C CA . TRP A 1 123 ? -17.062 12.909 2.301 1.00 49.00 123 TRP A CA 1
ATOM 989 C C . TRP A 1 123 ? -16.788 14.020 1.269 1.00 49.00 123 TRP A C 1
ATOM 991 O O . TRP A 1 123 ? -15.696 14.108 0.705 1.00 49.00 123 TRP A O 1
ATOM 1001 N N . GLY A 1 124 ? -17.751 14.931 1.085 1.00 53.59 124 GLY A N 1
ATOM 1002 C CA . GLY A 1 124 ? -17.618 16.102 0.219 1.00 53.59 124 GLY A CA 1
ATOM 1003 C C . GLY A 1 124 ? -16.525 17.079 0.663 1.00 53.59 124 GLY A C 1
ATOM 1004 O O . GLY A 1 124 ? -15.806 17.603 -0.186 1.00 53.59 124 GLY A O 1
ATOM 1005 N N . GLU A 1 125 ? -16.339 17.299 1.966 1.00 61.81 125 GLU A N 1
ATOM 1006 C CA . GLU A 1 125 ? -15.257 18.139 2.500 1.00 61.81 125 GLU A CA 1
ATOM 1007 C C . GLU A 1 125 ? -13.884 17.495 2.307 1.00 61.81 125 GLU A C 1
ATOM 1009 O O . GLU A 1 125 ? -12.919 18.189 1.990 1.00 61.81 125 GLU A O 1
ATOM 1014 N N . ILE A 1 126 ? -13.791 16.170 2.434 1.00 57.75 126 ILE A N 1
ATOM 1015 C CA . ILE A 1 126 ? -12.542 15.421 2.242 1.00 57.75 126 ILE A CA 1
ATOM 1016 C C . ILE A 1 126 ? -12.132 15.432 0.774 1.00 57.75 126 ILE A C 1
ATOM 1018 O O . ILE A 1 126 ? -10.989 15.769 0.465 1.00 57.75 126 ILE A O 1
ATOM 1022 N N . VAL A 1 127 ? -13.058 15.134 -0.143 1.00 56.22 127 VAL A N 1
ATOM 1023 C CA . VAL A 1 127 ? -12.790 15.203 -1.586 1.00 56.22 127 VAL A CA 1
ATOM 1024 C C . VAL A 1 127 ? -12.449 16.634 -1.984 1.00 56.22 127 VAL A C 1
ATOM 1026 O O . VAL A 1 127 ? -11.455 16.840 -2.674 1.00 56.22 127 VAL A O 1
ATOM 1029 N N . LYS A 1 128 ? -13.187 17.641 -1.495 1.00 59.81 128 LYS A N 1
ATOM 1030 C CA . LYS A 1 128 ? -12.846 19.049 -1.738 1.00 59.81 128 LYS A CA 1
ATOM 1031 C C . LYS A 1 128 ? -11.464 19.399 -1.206 1.00 59.81 128 LYS A C 1
ATOM 1033 O O . LYS A 1 128 ? -10.751 20.090 -1.916 1.00 59.81 128 LYS A O 1
ATOM 1038 N N . LYS A 1 129 ? -11.055 18.915 -0.027 1.00 57.62 129 LYS A N 1
ATOM 1039 C CA . LYS A 1 129 ? -9.729 19.175 0.563 1.00 57.62 129 LYS A CA 1
ATOM 1040 C C . LYS A 1 129 ? -8.607 18.436 -0.166 1.00 57.62 129 LYS A C 1
ATOM 1042 O O . LYS A 1 129 ? -7.564 19.031 -0.396 1.00 57.62 129 LYS A O 1
ATOM 1047 N N . GLY A 1 130 ? -8.821 17.186 -0.571 1.00 52.31 130 GLY A N 1
ATOM 1048 C CA . GLY A 1 130 ? -7.875 16.413 -1.379 1.00 52.31 130 GLY A CA 1
ATOM 1049 C C . GLY A 1 130 ? -7.707 17.003 -2.780 1.00 52.31 130 GLY A C 1
ATOM 1050 O O . GLY A 1 130 ? -6.589 17.185 -3.244 1.00 52.31 130 GLY A O 1
ATOM 1051 N N . VAL A 1 131 ? -8.807 17.404 -3.424 1.00 53.53 131 VAL A N 1
ATOM 1052 C CA . VAL A 1 131 ? -8.788 18.109 -4.714 1.00 53.53 131 VAL A CA 1
ATOM 1053 C C . VAL A 1 131 ? -8.205 19.516 -4.567 1.00 53.53 131 VAL A C 1
ATOM 1055 O O . VAL A 1 131 ? -7.444 19.922 -5.437 1.00 53.53 131 VAL A O 1
ATOM 1058 N N . ARG A 1 132 ? -8.483 20.247 -3.475 1.00 52.91 132 ARG A N 1
ATOM 1059 C CA . ARG A 1 132 ? -7.819 21.528 -3.169 1.00 52.91 132 ARG A CA 1
ATOM 1060 C C . ARG A 1 132 ? -6.325 21.334 -3.011 1.00 52.91 132 ARG A C 1
ATOM 1062 O O . ARG A 1 132 ? -5.601 22.020 -3.693 1.00 52.91 132 ARG A O 1
ATOM 1069 N N . LYS A 1 133 ? -5.862 20.362 -2.225 1.00 48.72 133 LYS A N 1
ATOM 1070 C CA . LYS A 1 133 ? -4.429 20.058 -2.065 1.00 48.72 133 LYS A CA 1
ATOM 1071 C C . LYS A 1 133 ? -3.750 19.590 -3.356 1.00 48.72 133 LYS A C 1
ATOM 1073 O O . LYS A 1 133 ? -2.553 19.772 -3.512 1.00 48.72 133 LYS A O 1
ATOM 1078 N N . LEU A 1 134 ? -4.499 18.976 -4.275 1.00 47.22 134 LEU A N 1
ATOM 1079 C CA . LEU A 1 134 ? -4.002 18.613 -5.606 1.00 47.22 134 LEU A CA 1
ATOM 1080 C C . LEU A 1 134 ? -4.003 19.802 -6.591 1.00 47.22 134 LEU A C 1
ATOM 1082 O O . LEU A 1 134 ? -3.195 19.805 -7.518 1.00 47.22 134 LEU A O 1
ATOM 1086 N N . LYS A 1 135 ? -4.914 20.777 -6.432 1.00 44.16 135 LYS A N 1
ATOM 1087 C CA . LYS A 1 135 ? -5.076 21.963 -7.304 1.00 44.16 135 LYS A CA 1
ATOM 1088 C C . LYS A 1 135 ? -4.268 23.172 -6.837 1.00 44.16 135 LYS A C 1
ATOM 1090 O O . LYS A 1 135 ? -3.667 23.869 -7.650 1.00 44.16 135 LYS A O 1
ATOM 1095 N N . GLU A 1 136 ? -4.268 23.434 -5.540 1.00 42.97 136 GLU A N 1
ATOM 1096 C CA . GLU A 1 136 ? -3.333 24.322 -4.878 1.00 42.97 136 GLU A CA 1
ATOM 1097 C C . GLU A 1 136 ? -1.978 23.646 -5.047 1.00 42.97 136 GLU A C 1
ATOM 1099 O O . GLU A 1 136 ? -1.691 22.622 -4.433 1.00 42.97 136 GLU A O 1
ATOM 1104 N N . LYS A 1 137 ? -1.123 24.211 -5.900 1.00 42.59 137 LYS A N 1
ATOM 1105 C CA . LYS A 1 137 ? 0.321 24.017 -5.793 1.00 42.59 137 LYS A CA 1
ATOM 1106 C C . LYS A 1 137 ? 0.775 24.601 -4.444 1.00 42.59 137 LYS A C 1
ATOM 1108 O O . LYS A 1 137 ? 1.543 25.555 -4.419 1.00 42.59 137 LYS A O 1
ATOM 1113 N N . SER A 1 138 ? 0.281 24.095 -3.312 1.00 41.50 138 SER A N 1
ATOM 1114 C CA . SER A 1 138 ? 0.907 24.327 -2.020 1.00 41.50 138 SER A CA 1
ATOM 1115 C C . SER A 1 138 ? 2.180 23.507 -2.091 1.00 41.50 138 SER A C 1
ATOM 1117 O O . SER A 1 138 ? 2.152 22.289 -1.898 1.00 41.50 138 SER A O 1
ATOM 1119 N N . GLY A 1 139 ? 3.233 24.169 -2.577 1.00 43.06 139 GLY A N 1
ATOM 1120 C CA . GLY A 1 139 ? 4.509 23.565 -2.899 1.00 43.06 139 GLY A CA 1
ATOM 1121 C C . GLY A 1 139 ? 4.883 22.610 -1.789 1.00 43.06 139 GLY A C 1
ATOM 1122 O O . GLY A 1 139 ? 4.857 22.989 -0.618 1.00 43.06 139 GLY A O 1
ATOM 1123 N N . ILE A 1 140 ? 5.169 21.362 -2.168 1.00 50.69 140 ILE A N 1
ATOM 1124 C CA . ILE A 1 140 ? 5.899 20.451 -1.296 1.00 50.69 140 ILE A CA 1
ATOM 1125 C C . ILE A 1 140 ? 7.004 21.309 -0.684 1.00 50.69 140 ILE A C 1
ATOM 1127 O O . ILE A 1 140 ? 7.762 21.934 -1.435 1.00 50.69 140 ILE A O 1
ATOM 1131 N N . GLY A 1 141 ? 6.992 21.443 0.647 1.00 58.06 141 GLY A N 1
ATOM 1132 C CA . GLY A 1 141 ? 7.929 22.319 1.335 1.00 58.06 141 GLY A CA 1
ATOM 1133 C C . GLY A 1 141 ? 9.329 22.004 0.832 1.00 58.06 141 GLY A C 1
ATOM 1134 O O . GLY A 1 141 ? 9.617 20.847 0.529 1.00 58.06 141 GLY A O 1
ATOM 1135 N N . LYS A 1 142 ? 10.181 23.020 0.680 1.00 64.94 142 LYS A N 1
ATOM 1136 C CA . LYS A 1 142 ? 11.511 22.850 0.077 1.00 64.94 142 LYS A CA 1
ATOM 1137 C C . LYS A 1 142 ? 12.243 21.629 0.654 1.00 64.94 142 LYS A C 1
ATOM 1139 O O . LYS A 1 142 ? 12.779 20.835 -0.105 1.00 64.94 142 LYS A O 1
ATOM 1144 N N . GLU A 1 143 ? 12.145 21.419 1.965 1.00 67.38 143 GLU A N 1
ATOM 1145 C CA . GLU A 1 143 ? 12.687 20.245 2.656 1.00 67.38 143 GLU A CA 1
ATOM 1146 C C . GLU A 1 143 ? 12.058 18.911 2.226 1.00 67.38 143 GLU A C 1
ATOM 1148 O O . GLU A 1 143 ? 12.773 17.945 1.985 1.00 67.38 143 GLU A O 1
ATOM 1153 N N . ASP A 1 144 ? 10.734 18.824 2.108 1.00 67.69 144 ASP A N 1
ATOM 1154 C CA . ASP A 1 144 ? 10.045 17.605 1.669 1.00 67.69 144 ASP A CA 1
ATOM 1155 C C . ASP A 1 144 ? 10.338 17.284 0.196 1.00 67.69 144 ASP A C 1
ATOM 1157 O O . ASP A 1 144 ? 10.436 16.116 -0.186 1.00 67.69 144 ASP A O 1
ATOM 1161 N N . LEU A 1 145 ? 10.525 18.317 -0.630 1.00 70.25 145 LEU A N 1
ATOM 1162 C CA . LEU A 1 145 ? 10.890 18.174 -2.035 1.00 70.25 145 LEU A CA 1
ATOM 1163 C C . LEU A 1 145 ? 12.336 17.689 -2.149 1.00 70.25 145 LEU A C 1
ATOM 1165 O O . LEU A 1 145 ? 12.620 16.769 -2.909 1.00 70.25 145 LEU A O 1
ATOM 1169 N N . GLU A 1 146 ? 13.230 18.231 -1.326 1.00 73.75 146 GLU A N 1
ATOM 1170 C CA . GLU A 1 146 ? 14.620 17.791 -1.225 1.00 73.75 146 GLU A CA 1
ATOM 1171 C C . GLU A 1 146 ? 14.744 16.342 -0.707 1.00 73.75 146 GLU A C 1
ATOM 1173 O O . GLU A 1 146 ? 15.542 15.565 -1.237 1.00 73.75 146 GLU A O 1
ATOM 1178 N N . LYS A 1 147 ? 13.921 15.926 0.269 1.00 77.38 147 LYS A N 1
ATOM 1179 C CA . LYS A 1 147 ? 13.841 14.521 0.728 1.00 77.38 147 LYS A CA 1
ATOM 1180 C C . LYS A 1 147 ? 13.369 13.587 -0.385 1.00 77.38 147 LYS A C 1
ATOM 1182 O O . LYS A 1 147 ? 13.891 12.477 -0.532 1.00 77.38 147 LYS A O 1
ATOM 1187 N N . LEU A 1 148 ? 12.387 14.028 -1.170 1.00 77.56 148 LEU A N 1
ATOM 1188 C CA . LEU A 1 148 ? 11.861 13.280 -2.307 1.00 77.56 148 LEU A CA 1
ATOM 1189 C C . LEU A 1 148 ? 12.910 13.144 -3.421 1.00 77.56 148 LEU A C 1
ATOM 1191 O O . LEU A 1 148 ? 13.121 12.038 -3.912 1.00 77.56 148 LEU A O 1
ATOM 1195 N N . GLU A 1 149 ? 13.617 14.225 -3.767 1.00 78.62 149 GLU A N 1
ATOM 1196 C CA . GLU A 1 149 ? 14.734 14.203 -4.724 1.00 78.62 149 GLU A CA 1
ATOM 1197 C C . GLU A 1 149 ? 15.816 13.202 -4.304 1.00 78.62 149 GLU A C 1
ATOM 1199 O O . GLU A 1 149 ? 16.245 12.386 -5.119 1.00 78.62 149 GLU A O 1
ATOM 1204 N N . HIS A 1 150 ? 16.224 13.213 -3.028 1.00 83.69 150 HIS A N 1
ATOM 1205 C CA . HIS A 1 150 ? 17.203 12.249 -2.523 1.00 83.69 150 HIS A CA 1
ATOM 1206 C C . HIS A 1 150 ? 16.690 10.810 -2.617 1.00 83.69 150 HIS A C 1
ATOM 1208 O O . HIS A 1 150 ? 17.420 9.922 -3.055 1.00 83.69 150 HIS A O 1
ATOM 1214 N N . THR A 1 151 ? 15.441 10.576 -2.214 1.00 83.81 151 THR A N 1
ATOM 1215 C CA . THR A 1 151 ? 14.818 9.249 -2.273 1.00 83.81 151 THR A CA 1
ATOM 1216 C C . THR A 1 151 ? 14.831 8.709 -3.703 1.00 83.81 151 THR A C 1
ATOM 1218 O O . THR A 1 151 ? 15.246 7.575 -3.933 1.00 83.81 151 THR A O 1
ATOM 1221 N N . ILE A 1 152 ? 14.456 9.544 -4.673 1.00 85.38 152 ILE A N 1
ATOM 1222 C CA . ILE A 1 152 ? 14.491 9.201 -6.095 1.00 85.38 152 ILE A CA 1
ATOM 1223 C C . ILE A 1 152 ? 15.919 8.886 -6.543 1.00 85.38 152 ILE A C 1
ATOM 1225 O O . ILE A 1 152 ? 16.156 7.825 -7.117 1.00 85.38 152 ILE A O 1
ATOM 1229 N N . HIS A 1 153 ? 16.874 9.769 -6.247 1.00 85.25 153 HIS A N 1
ATOM 1230 C CA . HIS A 1 153 ? 18.275 9.561 -6.609 1.00 85.25 153 HIS A CA 1
ATOM 1231 C C . HIS A 1 153 ? 18.810 8.237 -6.041 1.00 85.25 153 HIS A C 1
ATOM 1233 O O . HIS A 1 153 ? 19.499 7.492 -6.738 1.00 85.25 153 HIS A O 1
ATOM 1239 N N . ARG A 1 154 ? 18.497 7.919 -4.779 1.00 87.06 154 ARG A N 1
ATOM 1240 C CA . ARG A 1 154 ? 18.919 6.671 -4.128 1.00 87.06 154 ARG A CA 1
ATOM 1241 C C . ARG A 1 154 ? 18.306 5.448 -4.807 1.00 87.06 154 ARG A C 1
ATOM 1243 O O . ARG A 1 154 ? 19.027 4.482 -5.039 1.00 87.06 154 ARG A O 1
ATOM 1250 N N . MET A 1 155 ? 17.027 5.502 -5.176 1.00 86.44 155 MET A N 1
ATOM 1251 C CA . MET A 1 155 ? 16.368 4.419 -5.911 1.00 86.44 155 MET A CA 1
ATOM 1252 C C . MET A 1 155 ? 17.003 4.186 -7.283 1.00 86.44 155 MET A C 1
ATOM 1254 O O . MET A 1 155 ? 17.336 3.046 -7.594 1.00 86.44 155 MET A O 1
ATOM 1258 N N . ILE A 1 156 ? 17.251 5.252 -8.057 1.00 86.06 156 ILE A N 1
ATOM 1259 C CA . ILE A 1 156 ? 17.923 5.157 -9.366 1.00 86.06 156 ILE A CA 1
ATOM 1260 C C . ILE A 1 156 ? 19.295 4.503 -9.222 1.00 86.06 156 ILE A C 1
ATOM 1262 O O . ILE A 1 156 ? 19.608 3.583 -9.960 1.00 86.06 156 ILE A O 1
ATOM 1266 N N . SER A 1 157 ? 20.084 4.911 -8.225 1.00 85.88 157 SER A N 1
ATOM 1267 C CA . SER A 1 157 ? 21.428 4.354 -8.010 1.00 85.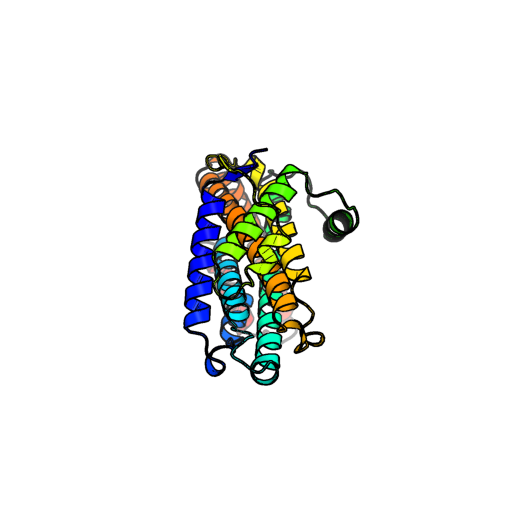88 157 SER A CA 1
ATOM 1268 C C . SER A 1 157 ? 21.470 2.886 -7.567 1.00 85.88 157 SER A C 1
ATOM 1270 O O . SER A 1 157 ? 22.554 2.323 -7.457 1.00 85.88 157 SER A O 1
ATOM 1272 N N . ARG A 1 158 ? 20.329 2.281 -7.215 1.00 87.00 158 ARG A N 1
ATOM 1273 C CA . ARG A 1 158 ? 20.283 0.947 -6.592 1.00 87.00 158 ARG A CA 1
ATOM 1274 C C . ARG A 1 158 ? 19.473 -0.074 -7.371 1.00 87.00 158 ARG A C 1
ATOM 1276 O O . ARG A 1 158 ? 19.743 -1.264 -7.225 1.00 87.00 158 ARG A O 1
ATOM 1283 N N . VAL A 1 159 ? 18.472 0.353 -8.133 1.00 84.81 159 VAL A N 1
ATOM 1284 C CA . VAL A 1 159 ? 17.642 -0.554 -8.929 1.00 84.81 159 VAL A CA 1
ATOM 1285 C C . VAL A 1 159 ? 18.286 -0.771 -10.295 1.00 84.81 159 VAL A C 1
ATOM 1287 O O . VAL A 1 159 ? 18.488 0.181 -11.038 1.00 84.81 159 VAL A O 1
ATOM 1290 N N . ILE A 1 160 ? 18.562 -2.031 -10.636 1.00 81.75 160 ILE A N 1
ATOM 1291 C CA . ILE A 1 160 ? 19.380 -2.421 -11.798 1.00 81.75 160 ILE A CA 1
ATOM 1292 C C . ILE A 1 160 ? 18.756 -2.010 -13.142 1.00 81.75 160 ILE A C 1
ATOM 1294 O O . ILE A 1 160 ? 19.480 -1.741 -14.093 1.00 81.75 160 ILE A O 1
ATOM 1298 N N . THR A 1 161 ? 17.426 -1.959 -13.246 1.00 81.19 161 THR A N 1
ATOM 1299 C CA . THR A 1 161 ? 16.734 -1.602 -14.500 1.00 81.19 161 THR A CA 1
ATOM 1300 C C . THR A 1 161 ? 16.584 -0.103 -14.726 1.00 81.19 161 THR A C 1
ATOM 1302 O O . THR A 1 161 ? 16.181 0.301 -15.815 1.00 81.19 161 THR A O 1
ATOM 1305 N N . LEU A 1 162 ? 16.878 0.737 -13.728 1.00 83.75 162 LEU A N 1
ATOM 1306 C CA . LEU A 1 162 ? 16.753 2.182 -13.887 1.00 83.75 162 LEU A CA 1
ATOM 1307 C C . LEU A 1 162 ? 17.959 2.740 -14.645 1.00 83.75 162 LEU A C 1
ATOM 1309 O O . LEU A 1 162 ? 19.106 2.469 -14.304 1.00 83.75 162 LEU A O 1
ATOM 1313 N N . ASP A 1 163 ? 17.691 3.565 -15.657 1.00 82.06 163 ASP A N 1
ATOM 1314 C CA . ASP A 1 163 ? 18.740 4.219 -16.438 1.00 82.06 163 ASP A CA 1
ATOM 1315 C C . ASP A 1 163 ? 19.524 5.208 -15.560 1.00 82.06 163 ASP A C 1
ATOM 1317 O O . ASP A 1 163 ? 18.997 6.234 -15.120 1.00 82.06 163 ASP A O 1
ATOM 1321 N N . GLU A 1 164 ? 20.807 4.922 -15.335 1.00 81.88 164 GLU A N 1
ATOM 1322 C CA . GLU A 1 164 ? 21.711 5.785 -14.573 1.00 81.88 164 GLU A CA 1
ATOM 1323 C C . GLU A 1 164 ? 21.853 7.184 -15.182 1.00 81.88 164 GLU A C 1
ATOM 1325 O O . GLU A 1 164 ? 22.119 8.144 -14.455 1.00 81.88 164 GLU A O 1
ATOM 1330 N N . LYS A 1 165 ? 21.619 7.364 -16.491 1.00 84.56 165 LYS A N 1
ATOM 1331 C CA . LYS A 1 165 ? 21.606 8.700 -17.112 1.00 84.56 165 LYS A CA 1
ATOM 1332 C C . LYS A 1 165 ? 20.538 9.597 -16.490 1.00 84.56 165 LYS A C 1
ATOM 1334 O O . LYS A 1 165 ? 20.743 10.812 -16.445 1.00 84.56 165 LYS A O 1
ATOM 1339 N N . LEU A 1 166 ? 19.464 9.026 -15.932 1.00 82.19 166 LEU A N 1
ATOM 1340 C CA . LEU A 1 166 ? 18.451 9.776 -15.191 1.00 82.19 166 LEU A CA 1
ATOM 1341 C C . LEU A 1 166 ? 19.028 10.443 -13.944 1.00 82.19 166 LEU A C 1
ATOM 1343 O O . LEU A 1 166 ? 18.521 11.493 -13.556 1.00 82.19 166 LEU A O 1
ATOM 1347 N N . LEU A 1 167 ? 20.115 9.934 -13.351 1.00 82.19 167 LEU A N 1
ATOM 1348 C CA . LEU A 1 167 ? 20.783 10.603 -12.228 1.00 82.19 167 LEU A CA 1
ATOM 1349 C C . LEU A 1 167 ? 21.219 12.022 -12.592 1.00 82.19 167 LEU A C 1
ATOM 1351 O O . LEU A 1 167 ? 21.182 12.893 -11.736 1.00 82.19 167 LEU A O 1
ATOM 1355 N N . LYS A 1 168 ? 21.543 12.305 -13.861 1.00 80.44 168 LYS A N 1
ATOM 1356 C CA . LYS A 1 168 ? 21.872 13.672 -14.304 1.00 80.44 168 LYS A CA 1
ATOM 1357 C C . LYS A 1 168 ? 20.706 14.648 -14.117 1.00 80.44 168 LYS A C 1
ATOM 1359 O O . LYS A 1 168 ? 20.931 15.842 -13.945 1.00 80.44 168 LYS A O 1
ATOM 1364 N N . THR A 1 169 ? 19.472 14.145 -14.132 1.00 79.62 169 THR A N 1
ATOM 1365 C CA . THR A 1 169 ? 18.251 14.941 -13.937 1.00 79.62 169 THR A CA 1
ATOM 1366 C C . THR A 1 169 ? 17.907 15.159 -12.460 1.00 79.62 169 THR A C 1
ATOM 1368 O O . THR A 1 169 ? 17.114 16.045 -12.144 1.00 79.62 169 THR A O 1
ATOM 1371 N N . TYR A 1 170 ? 18.531 14.405 -11.544 1.00 77.19 170 TYR A N 1
ATOM 1372 C CA . TYR A 1 170 ? 18.273 14.471 -10.106 1.00 77.19 170 TYR A CA 1
ATOM 1373 C C . TYR A 1 170 ? 19.516 14.910 -9.333 1.00 77.19 170 TYR A C 1
ATOM 1375 O O . TYR A 1 170 ? 20.591 14.330 -9.434 1.00 77.19 170 TYR A O 1
ATOM 1383 N N . LYS A 1 171 ? 19.383 15.932 -8.486 1.00 72.88 171 LYS A N 1
ATOM 1384 C CA . LYS A 1 171 ? 20.525 16.426 -7.710 1.00 72.88 171 LYS A CA 1
ATOM 1385 C C . LYS A 1 171 ? 20.912 15.434 -6.615 1.00 72.88 171 LYS A C 1
ATOM 1387 O O . LYS A 1 171 ? 20.101 15.113 -5.747 1.00 72.88 171 LYS A O 1
ATOM 1392 N N . LYS A 1 172 ? 22.186 15.029 -6.592 1.00 71.50 172 LYS A N 1
ATOM 1393 C CA . LYS A 1 172 ? 22.790 14.387 -5.418 1.00 71.50 172 LYS A CA 1
ATOM 1394 C C . LYS A 1 172 ? 22.784 15.387 -4.259 1.00 71.50 172 LYS A C 1
ATOM 1396 O O . LYS A 1 172 ? 23.207 16.532 -4.418 1.00 71.50 172 LYS A O 1
ATOM 1401 N N . ARG A 1 173 ? 22.286 14.969 -3.096 1.00 73.19 173 ARG A N 1
ATOM 1402 C CA . ARG A 1 173 ? 22.208 15.802 -1.886 1.00 73.19 173 ARG A CA 1
ATOM 1403 C C . ARG A 1 173 ? 22.989 15.156 -0.751 1.00 73.19 173 ARG A C 1
ATOM 1405 O O . ARG A 1 173 ? 22.939 13.938 -0.588 1.00 73.19 173 ARG A O 1
ATOM 1412 N N . GLU A 1 174 ? 23.673 15.980 0.036 1.00 72.56 174 GLU A N 1
ATOM 1413 C CA . GLU A 1 174 ? 24.221 15.563 1.326 1.00 72.56 174 GLU A CA 1
ATOM 1414 C C . GLU A 1 174 ? 23.077 15.271 2.298 1.00 72.56 174 GLU A C 1
ATOM 1416 O O . GLU A 1 174 ? 22.074 15.990 2.326 1.00 72.56 174 GLU A O 1
ATOM 1421 N N . ILE A 1 175 ? 23.221 14.212 3.091 1.00 73.69 175 ILE A N 1
ATOM 1422 C CA . ILE A 1 175 ? 22.197 13.790 4.045 1.00 73.69 175 ILE A CA 1
ATOM 1423 C C . ILE A 1 175 ? 22.706 13.884 5.472 1.00 73.69 175 ILE A C 1
ATOM 1425 O O . ILE A 1 175 ? 23.837 13.510 5.777 1.00 73.69 175 ILE A O 1
ATOM 1429 N N . LYS A 1 176 ? 21.818 14.323 6.360 1.00 82.44 176 LYS A N 1
ATOM 1430 C CA . LYS A 1 176 ? 21.948 14.121 7.796 1.00 82.44 176 LYS A CA 1
ATOM 1431 C C . LYS A 1 176 ? 20.956 13.032 8.178 1.00 82.44 176 LYS A C 1
ATOM 1433 O O . LYS A 1 176 ? 19.747 13.244 8.120 1.00 82.44 176 LYS A O 1
ATOM 1438 N N . VAL A 1 177 ? 21.456 11.852 8.533 1.00 80.44 177 VAL A N 1
ATOM 1439 C CA . VAL A 1 177 ? 20.586 10.789 9.048 1.00 80.44 177 VAL A CA 1
ATOM 1440 C C . VAL A 1 177 ? 20.074 11.236 10.412 1.00 80.44 177 VAL A C 1
ATOM 1442 O O . VAL A 1 177 ? 20.864 11.525 11.312 1.00 80.44 177 VAL A O 1
ATOM 1445 N N . VAL A 1 178 ? 18.756 11.339 10.546 1.00 86.00 178 VAL A N 1
ATOM 1446 C CA . VAL A 1 178 ? 18.098 11.657 11.814 1.00 86.00 178 VAL A CA 1
ATOM 1447 C C . VAL A 1 178 ? 17.472 10.393 12.388 1.00 86.00 178 VAL A C 1
ATOM 1449 O O . VAL A 1 178 ? 17.068 9.493 11.649 1.00 86.00 178 VAL A O 1
ATOM 1452 N N . LYS A 1 179 ? 17.420 10.304 13.720 1.00 81.44 179 LYS A N 1
ATOM 1453 C CA . LYS A 1 179 ? 16.669 9.236 14.385 1.00 81.44 179 LYS A CA 1
ATOM 1454 C C . LYS A 1 179 ? 15.190 9.360 14.034 1.00 81.44 179 LYS A C 1
ATOM 1456 O O . LYS A 1 179 ? 14.699 10.469 13.822 1.00 81.44 179 LYS A O 1
ATOM 1461 N N . ASP A 1 180 ? 14.513 8.220 14.000 1.00 78.00 180 ASP A N 1
ATOM 1462 C CA . ASP A 1 180 ? 13.084 8.156 13.714 1.00 78.00 180 ASP A CA 1
ATOM 1463 C C . ASP A 1 180 ? 12.297 9.041 14.688 1.00 78.00 180 ASP A C 1
ATOM 1465 O O . ASP A 1 180 ? 12.568 9.079 15.894 1.00 78.00 180 ASP A O 1
ATOM 1469 N N . GLU A 1 181 ? 11.333 9.778 14.143 1.00 76.75 181 GLU A N 1
ATOM 1470 C CA . GLU A 1 181 ? 10.530 10.732 14.900 1.00 76.75 181 GLU A CA 1
ATOM 1471 C C . GLU A 1 181 ? 9.691 10.011 15.966 1.00 76.75 181 GLU A C 1
ATOM 1473 O O . GLU A 1 181 ? 9.032 8.998 15.700 1.00 76.75 181 GLU A O 1
ATOM 1478 N N . HIS A 1 182 ? 9.667 10.544 17.191 1.00 78.12 182 HIS A N 1
ATOM 1479 C CA . HIS A 1 182 ? 8.784 10.021 18.228 1.00 78.12 182 HIS A CA 1
ATOM 1480 C C . HIS A 1 182 ? 7.340 10.467 17.970 1.00 78.12 182 HIS A C 1
ATOM 1482 O O . HIS A 1 182 ? 6.954 11.575 18.315 1.00 78.12 182 HIS A O 1
ATOM 1488 N N . VAL A 1 183 ? 6.535 9.587 17.376 1.00 80.50 183 VAL A N 1
ATOM 1489 C CA . VAL A 1 183 ? 5.127 9.884 17.054 1.00 80.50 183 VAL A CA 1
ATOM 1490 C C . VAL A 1 183 ? 4.226 9.669 18.273 1.00 80.50 183 VAL A C 1
ATOM 1492 O O . VAL A 1 183 ? 4.233 8.585 18.840 1.00 80.50 183 VAL A O 1
ATOM 1495 N N . GLU A 1 184 ? 3.413 10.629 18.688 1.00 84.19 184 GLU A N 1
ATOM 1496 C CA . GLU A 1 184 ? 2.475 10.472 19.806 1.00 84.19 184 GLU A CA 1
ATOM 1497 C C . GLU A 1 184 ? 1.068 10.045 19.342 1.00 84.19 184 GLU A C 1
ATOM 1499 O O . GLU A 1 184 ? 0.743 10.040 18.157 1.00 84.19 184 GLU A O 1
ATOM 1504 N N . ILE A 1 185 ? 0.178 9.696 20.285 1.00 80.88 185 ILE A N 1
ATOM 1505 C CA . ILE A 1 185 ? -1.224 9.353 19.961 1.00 80.88 185 ILE A CA 1
ATOM 1506 C C . ILE A 1 185 ? -1.952 10.533 19.299 1.00 80.88 185 ILE A C 1
ATOM 1508 O O . ILE A 1 185 ? -2.774 10.319 18.409 1.00 80.88 185 ILE A O 1
ATOM 1512 N N . LYS A 1 186 ? -1.626 11.771 19.693 1.00 81.50 186 LYS A N 1
ATOM 1513 C CA . LYS A 1 186 ? -2.202 12.992 19.106 1.00 81.50 186 LYS A CA 1
ATOM 1514 C C . LYS A 1 186 ? -1.853 13.163 17.623 1.00 81.50 186 LYS A C 1
ATOM 1516 O O . LYS A 1 186 ? -2.605 13.794 16.891 1.00 81.50 186 LYS A O 1
ATOM 1521 N N . ASP A 1 187 ? -0.762 12.549 17.168 1.00 84.50 187 ASP A N 1
ATOM 1522 C CA . ASP A 1 187 ? -0.307 12.641 15.782 1.00 84.50 187 ASP A CA 1
ATOM 1523 C C . ASP A 1 187 ? -1.029 11.648 14.858 1.00 84.50 187 ASP A C 1
ATOM 1525 O O . ASP A 1 187 ? -0.828 11.688 13.644 1.00 84.50 187 ASP A O 1
ATOM 1529 N N . LEU A 1 188 ? -1.896 10.776 15.395 1.00 86.00 188 LEU A N 1
ATOM 1530 C CA . LEU A 1 188 ? -2.600 9.758 14.611 1.00 86.00 188 LEU A CA 1
ATOM 1531 C C . LEU A 1 188 ? -3.422 10.363 13.464 1.00 86.00 188 LEU A C 1
ATOM 1533 O O . LEU A 1 188 ? -3.398 9.817 12.364 1.00 86.00 188 LEU A O 1
ATOM 1537 N N . GLU A 1 189 ? -4.094 11.504 13.674 1.00 84.62 189 GLU A N 1
ATOM 1538 C CA . GLU A 1 189 ? -4.827 12.187 12.591 1.00 84.62 189 GLU A CA 1
ATOM 1539 C C . GLU A 1 189 ? -3.881 12.619 11.466 1.00 84.62 189 GLU A C 1
ATOM 1541 O O . GLU A 1 189 ? -4.172 12.410 10.288 1.00 84.62 189 GLU A O 1
ATOM 1546 N N . LYS A 1 190 ? -2.720 13.182 11.817 1.00 84.62 190 LYS A N 1
ATOM 1547 C CA . LYS A 1 190 ? -1.719 13.635 10.845 1.00 84.62 190 LYS A CA 1
ATOM 1548 C C . LYS A 1 190 ? -1.136 12.457 10.063 1.00 84.62 190 LYS A C 1
ATOM 1550 O O . LYS A 1 190 ? -0.995 12.556 8.845 1.00 84.62 190 LYS A O 1
ATOM 1555 N N . VAL A 1 191 ? -0.823 11.352 10.742 1.00 88.88 191 VAL A N 1
ATOM 1556 C CA . VAL A 1 191 ? -0.292 10.133 10.113 1.00 88.88 191 VAL A CA 1
ATOM 1557 C C . VAL A 1 191 ? -1.312 9.533 9.144 1.00 88.88 191 VAL A C 1
ATOM 1559 O O . VAL A 1 191 ? -0.985 9.325 7.977 1.00 88.88 191 VAL A O 1
ATOM 1562 N N . LEU A 1 192 ? -2.561 9.341 9.581 1.00 88.12 192 LEU A N 1
ATOM 1563 C CA . LEU A 1 192 ? -3.633 8.813 8.729 1.00 88.12 192 LEU A CA 1
ATOM 1564 C C . LEU A 1 192 ? -3.920 9.732 7.535 1.00 88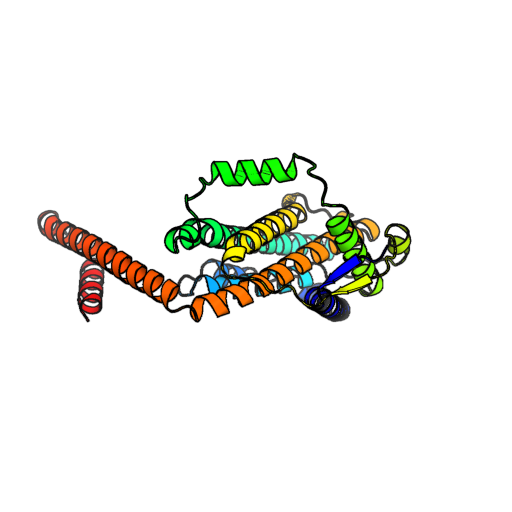.12 192 LEU A C 1
ATOM 1566 O O . LEU A 1 192 ? -4.053 9.255 6.409 1.00 88.12 192 LEU A O 1
ATOM 1570 N N . GLY A 1 193 ? -3.930 11.050 7.753 1.00 84.00 193 GLY A N 1
ATOM 1571 C CA . GLY A 1 193 ? -4.079 12.031 6.680 1.00 84.00 193 GLY A CA 1
ATOM 1572 C C . GLY A 1 193 ? -2.950 11.946 5.648 1.00 84.00 193 GLY A C 1
ATOM 1573 O O . GLY A 1 193 ? -3.208 12.027 4.446 1.00 84.00 193 GLY A O 1
ATOM 1574 N N . LYS A 1 194 ? -1.705 11.719 6.090 1.00 85.50 194 LYS A N 1
ATOM 1575 C CA . LYS A 1 194 ? -0.562 11.550 5.183 1.00 85.50 194 LYS A CA 1
ATOM 1576 C C . LYS A 1 194 ? -0.672 10.276 4.351 1.00 85.50 194 LYS A C 1
ATOM 1578 O O . LYS A 1 194 ? -0.394 10.306 3.154 1.00 85.50 194 LYS A O 1
ATOM 1583 N N . GLU A 1 195 ? -1.104 9.171 4.948 1.00 89.88 195 GLU A N 1
ATOM 1584 C CA . GLU A 1 195 ? -1.364 7.940 4.201 1.00 89.88 195 GLU A CA 1
ATOM 1585 C C . GLU A 1 195 ? -2.473 8.119 3.159 1.00 89.88 195 GLU A C 1
ATOM 1587 O O . GLU A 1 195 ? -2.323 7.664 2.027 1.00 89.88 195 GLU A O 1
ATOM 1592 N N . SER A 1 196 ? -3.566 8.809 3.509 1.00 86.38 196 SER A N 1
ATOM 1593 C CA . SER A 1 196 ? -4.654 9.127 2.575 1.00 86.38 196 SER A CA 1
ATOM 1594 C C . SER A 1 196 ? -4.142 9.915 1.360 1.00 86.38 196 SER A C 1
ATOM 1596 O O . SER A 1 196 ? -4.478 9.580 0.222 1.00 86.38 196 SER A O 1
ATOM 1598 N N . GLU A 1 197 ? -3.280 10.914 1.577 1.00 85.00 197 GLU A N 1
ATOM 1599 C CA . GLU A 1 197 ? -2.621 11.665 0.497 1.00 85.00 197 GLU A CA 1
ATOM 1600 C C . GLU A 1 197 ? -1.739 10.766 -0.377 1.00 85.00 197 GLU A C 1
ATOM 1602 O O . GLU A 1 197 ? -1.814 10.820 -1.605 1.00 85.00 197 GLU A O 1
ATOM 1607 N N . LEU A 1 198 ? -0.917 9.914 0.237 1.00 88.69 198 LEU A N 1
ATOM 1608 C CA . LEU A 1 198 ? -0.011 9.014 -0.480 1.00 88.69 198 LEU A CA 1
ATOM 1609 C C . LEU A 1 198 ? -0.770 7.970 -1.304 1.00 88.69 198 LEU A C 1
ATOM 1611 O O . LEU A 1 198 ? -0.392 7.709 -2.445 1.00 88.69 198 LEU A O 1
ATOM 1615 N N . LEU A 1 199 ? -1.880 7.438 -0.786 1.00 90.38 199 LEU A N 1
ATOM 1616 C CA . LEU A 1 199 ? -2.774 6.547 -1.528 1.00 90.38 199 LEU A CA 1
ATOM 1617 C C . LEU A 1 199 ? -3.404 7.251 -2.737 1.00 90.38 199 LEU A C 1
ATOM 1619 O O . LEU A 1 199 ? -3.486 6.655 -3.809 1.00 90.38 199 LEU A O 1
ATOM 1623 N N . MET A 1 200 ? -3.806 8.520 -2.600 1.00 85.25 200 MET A N 1
ATOM 1624 C CA . MET A 1 200 ? -4.306 9.318 -3.728 1.00 85.25 200 MET A CA 1
ATOM 1625 C C . MET A 1 200 ? -3.217 9.572 -4.776 1.00 85.25 200 MET A C 1
ATOM 1627 O O . MET A 1 200 ? -3.476 9.462 -5.975 1.00 85.25 200 MET A O 1
ATOM 1631 N N . HIS A 1 201 ? -1.994 9.884 -4.341 1.00 86.19 201 HIS A N 1
ATOM 1632 C CA . HIS A 1 201 ? -0.866 10.059 -5.250 1.00 86.19 201 HIS A CA 1
ATOM 1633 C C . HIS A 1 201 ? -0.527 8.765 -5.988 1.00 86.19 201 HIS A C 1
ATOM 1635 O O . HIS A 1 201 ? -0.371 8.812 -7.207 1.00 86.19 201 HIS A O 1
ATOM 1641 N N . LEU A 1 202 ? -0.461 7.629 -5.286 1.00 90.25 202 LEU A N 1
ATOM 1642 C CA . LEU A 1 202 ? -0.264 6.313 -5.895 1.00 90.25 202 LEU A CA 1
ATOM 1643 C C . LEU A 1 202 ? -1.343 6.032 -6.937 1.00 90.25 202 LEU A C 1
ATOM 1645 O O . LEU A 1 202 ? -1.009 5.738 -8.081 1.00 90.25 202 LEU A O 1
ATOM 1649 N N . GLU A 1 203 ? -2.621 6.202 -6.587 1.00 89.5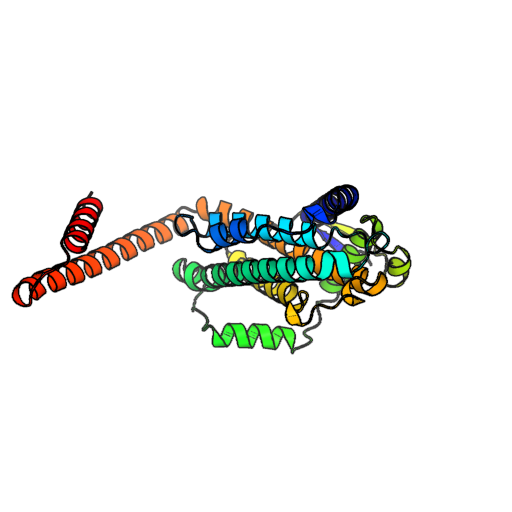0 203 GLU A N 1
ATOM 1650 C CA . GLU A 1 203 ? -3.729 5.993 -7.523 1.00 89.50 203 GLU A CA 1
ATOM 1651 C C . GLU A 1 203 ? -3.570 6.834 -8.796 1.00 89.50 203 GLU A C 1
ATOM 1653 O O . GLU A 1 203 ? -3.728 6.322 -9.902 1.00 89.50 203 GLU A O 1
ATOM 1658 N N . ALA A 1 204 ? -3.205 8.111 -8.649 1.00 87.44 204 ALA A N 1
ATOM 1659 C CA . ALA A 1 204 ? -3.018 9.026 -9.769 1.00 87.44 204 ALA A CA 1
ATOM 1660 C C . ALA A 1 204 ? -1.825 8.657 -10.669 1.00 87.44 204 ALA A C 1
ATOM 1662 O O . ALA A 1 204 ? -1.796 9.062 -11.832 1.00 87.44 204 ALA A O 1
ATOM 1663 N N . LYS A 1 205 ? -0.836 7.906 -10.161 1.00 90.44 205 LYS A N 1
ATOM 1664 C CA . LYS A 1 205 ? 0.274 7.378 -10.972 1.00 90.44 205 LYS A CA 1
ATOM 1665 C C . LYS A 1 205 ? -0.095 6.107 -11.731 1.00 90.44 205 LYS A C 1
ATOM 1667 O O . LYS A 1 205 ? 0.597 5.783 -12.691 1.00 90.44 205 LYS A O 1
ATOM 1672 N N . PHE A 1 206 ? -1.174 5.420 -11.365 1.00 91.38 206 PHE A N 1
ATOM 1673 C CA . PHE A 1 206 ? -1.666 4.255 -12.096 1.00 91.38 206 PHE A CA 1
ATOM 1674 C C . PHE A 1 206 ? -2.731 4.668 -13.124 1.00 91.38 206 PHE A C 1
ATOM 1676 O O . PHE A 1 206 ? -3.873 4.966 -12.749 1.00 91.38 206 PHE A O 1
ATOM 1683 N N . PRO A 1 207 ? -2.410 4.681 -14.434 1.00 88.94 207 PRO A N 1
ATOM 1684 C CA . PRO A 1 207 ? -3.383 5.045 -15.458 1.00 88.94 207 PRO A CA 1
ATOM 1685 C C . PRO A 1 207 ? -4.602 4.105 -15.431 1.00 88.94 207 PRO A C 1
ATOM 1687 O O . PRO A 1 207 ? -4.527 2.979 -14.932 1.00 88.94 207 PRO A O 1
ATOM 1690 N N . PRO A 1 208 ? -5.769 4.541 -15.935 1.00 90.19 208 PRO A N 1
ATOM 1691 C CA . PRO A 1 208 ? -6.889 3.633 -16.156 1.00 90.19 208 PRO A CA 1
ATOM 1692 C C . PRO A 1 208 ? -6.446 2.445 -17.029 1.00 90.19 208 PRO A C 1
ATOM 1694 O O . PRO A 1 208 ? -5.775 2.691 -18.031 1.00 90.19 208 PRO A O 1
ATOM 1697 N N . PRO A 1 209 ? -6.808 1.185 -16.708 1.00 92.12 209 PRO A N 1
ATOM 1698 C CA . PRO A 1 209 ? -6.336 0.015 -17.456 1.00 92.12 209 PRO A CA 1
ATOM 1699 C C . PRO A 1 209 ? -6.582 0.106 -18.968 1.00 92.12 209 PRO A C 1
ATOM 1701 O O . PRO A 1 209 ? -5.722 -0.233 -19.769 1.00 92.12 209 PRO A O 1
ATOM 1704 N N . ASN A 1 210 ? -7.728 0.648 -19.378 1.00 90.25 210 ASN A N 1
ATOM 1705 C CA . ASN A 1 210 ? -8.069 0.861 -20.787 1.00 90.25 210 ASN A CA 1
ATOM 1706 C C . ASN A 1 210 ? -7.209 1.927 -21.493 1.00 90.25 210 ASN A C 1
ATOM 1708 O O . ASN A 1 210 ? -7.196 1.983 -22.718 1.00 90.25 210 ASN A O 1
ATOM 1712 N N . LYS A 1 211 ? -6.505 2.778 -20.741 1.00 91.69 211 LYS A N 1
ATOM 1713 C CA . LYS A 1 211 ? -5.583 3.795 -21.263 1.00 91.69 211 LYS A CA 1
ATOM 1714 C C . LYS A 1 211 ? -4.120 3.343 -21.241 1.00 91.69 211 LYS A C 1
ATOM 1716 O O . LYS A 1 211 ? -3.267 4.088 -21.708 1.00 91.69 211 LYS A O 1
ATOM 1721 N N . VAL A 1 212 ? -3.825 2.153 -20.712 1.00 91.81 212 VAL A N 1
ATOM 1722 C CA . VAL A 1 212 ? -2.471 1.586 -20.719 1.00 91.81 212 VAL A CA 1
ATOM 1723 C C . VAL A 1 212 ? -2.129 1.129 -22.133 1.00 91.81 212 VAL A C 1
ATOM 1725 O O . VAL A 1 212 ? -2.870 0.354 -22.753 1.00 91.81 212 VAL A O 1
ATOM 1728 N N . ARG A 1 213 ? -0.992 1.610 -22.622 1.00 91.00 213 ARG A N 1
ATOM 1729 C CA . ARG A 1 213 ? -0.439 1.354 -23.949 1.00 91.00 213 ARG A CA 1
ATOM 1730 C C . ARG A 1 213 ? 1.007 0.862 -23.809 1.00 91.00 213 ARG A C 1
ATOM 1732 O O . ARG A 1 213 ? 1.615 1.023 -22.753 1.00 91.00 213 ARG A O 1
ATOM 1739 N N . ALA A 1 214 ? 1.517 0.229 -24.865 1.00 87.94 214 ALA A N 1
ATOM 1740 C CA . ALA A 1 214 ? 2.865 -0.344 -24.915 1.00 87.94 214 ALA A CA 1
ATOM 1741 C C . ALA A 1 214 ? 3.973 0.691 -24.655 1.00 87.94 214 ALA A C 1
ATOM 1743 O O . ALA A 1 214 ? 4.997 0.359 -24.068 1.00 87.94 214 ALA A O 1
ATOM 1744 N N . ASP A 1 215 ? 3.728 1.948 -25.019 1.00 88.25 215 ASP A N 1
ATOM 1745 C CA . ASP A 1 215 ? 4.644 3.073 -24.829 1.00 88.25 215 ASP A CA 1
ATOM 1746 C C . ASP A 1 215 ? 4.920 3.407 -23.350 1.00 88.25 215 ASP A C 1
ATOM 1748 O O . ASP A 1 215 ? 5.896 4.081 -23.031 1.00 88.25 215 ASP A O 1
ATOM 1752 N N . LEU A 1 216 ? 4.096 2.920 -22.413 1.00 88.25 216 LEU A N 1
ATOM 1753 C CA . LEU A 1 216 ? 4.377 3.017 -20.977 1.00 88.25 216 LEU A CA 1
ATOM 1754 C C . LEU A 1 216 ? 5.593 2.171 -20.561 1.00 88.25 216 LEU A C 1
ATOM 1756 O O . LEU A 1 216 ? 6.219 2.471 -19.547 1.00 88.25 216 LEU A O 1
ATOM 1760 N N . LEU A 1 217 ? 5.909 1.127 -21.334 1.00 87.50 217 LEU A N 1
ATOM 1761 C CA . LEU A 1 217 ? 7.051 0.235 -21.122 1.00 87.50 217 LEU A CA 1
ATOM 1762 C C . LEU A 1 217 ? 8.308 0.694 -21.885 1.00 87.50 217 LEU A C 1
ATOM 1764 O O . LEU A 1 217 ? 9.333 0.027 -21.820 1.00 87.50 217 LEU A O 1
ATOM 1768 N N . GLU A 1 218 ? 8.270 1.833 -22.584 1.00 85.44 218 GLU A N 1
ATOM 1769 C CA . GLU A 1 218 ? 9.464 2.423 -23.202 1.00 85.44 218 GLU A CA 1
ATOM 1770 C C . GLU A 1 218 ? 10.442 2.904 -22.122 1.00 85.44 218 GLU A C 1
ATOM 1772 O O . GLU A 1 218 ? 10.040 3.624 -21.209 1.00 85.44 218 GLU A O 1
ATOM 1777 N N . GLY A 1 219 ? 11.727 2.547 -22.241 1.00 82.25 219 GLY A N 1
ATOM 1778 C CA . GLY A 1 219 ? 12.732 2.656 -21.172 1.00 82.25 219 GLY A CA 1
ATOM 1779 C C . GLY A 1 219 ? 12.691 3.944 -20.336 1.00 82.25 219 GLY A C 1
ATOM 1780 O O . GLY A 1 219 ? 12.524 3.878 -19.122 1.00 82.25 219 GLY A O 1
ATOM 1781 N N . GLU A 1 220 ? 12.776 5.128 -20.951 1.00 84.69 220 GLU A N 1
ATOM 1782 C CA . GLU A 1 220 ? 12.768 6.400 -20.206 1.00 84.69 220 GLU A CA 1
ATOM 1783 C C . GLU A 1 220 ? 11.427 6.659 -19.491 1.00 84.69 220 GLU A C 1
ATOM 1785 O O . GLU A 1 220 ? 11.390 7.033 -18.313 1.00 84.69 220 GLU A O 1
ATOM 1790 N N . ARG A 1 221 ? 10.305 6.416 -20.182 1.00 87.56 221 ARG A N 1
ATOM 1791 C CA . ARG A 1 221 ? 8.954 6.606 -19.633 1.00 87.56 221 ARG A CA 1
ATOM 1792 C C . ARG A 1 221 ? 8.679 5.625 -18.502 1.00 87.56 221 ARG A C 1
ATOM 1794 O O . ARG A 1 221 ? 8.183 6.040 -17.451 1.00 87.56 221 ARG A O 1
ATOM 1801 N N . PHE A 1 222 ? 9.036 4.360 -18.704 1.00 89.25 222 PHE A N 1
ATOM 1802 C CA . PHE A 1 222 ? 8.919 3.299 -17.717 1.00 89.25 222 PHE A CA 1
ATOM 1803 C C . PHE A 1 222 ? 9.734 3.626 -16.470 1.00 89.25 222 PHE A C 1
ATOM 1805 O O . PHE A 1 222 ? 9.188 3.612 -15.370 1.00 89.25 222 PHE A O 1
ATOM 1812 N N . ASN A 1 223 ? 10.997 4.023 -16.633 1.00 89.44 223 ASN A N 1
ATOM 1813 C CA . ASN A 1 223 ? 11.872 4.359 -15.516 1.00 89.44 223 ASN A CA 1
ATOM 1814 C C . ASN A 1 223 ? 11.310 5.525 -14.694 1.00 89.44 223 ASN A C 1
ATOM 1816 O O . ASN A 1 223 ? 11.162 5.414 -13.475 1.00 89.44 223 ASN A O 1
ATOM 1820 N N . HIS A 1 224 ? 10.896 6.622 -15.337 1.00 88.31 224 HIS A N 1
ATOM 1821 C CA . HIS A 1 224 ? 10.258 7.738 -14.632 1.00 88.31 224 HIS A CA 1
ATOM 1822 C C . HIS A 1 224 ? 8.952 7.344 -13.935 1.00 88.31 224 HIS A C 1
ATOM 1824 O O . HIS A 1 224 ? 8.660 7.829 -12.835 1.00 88.31 224 HIS A O 1
ATOM 1830 N N . TRP A 1 225 ? 8.145 6.497 -14.569 1.00 90.81 225 TRP A N 1
ATOM 1831 C CA . TRP A 1 225 ? 6.900 5.996 -14.002 1.00 90.81 225 TRP A CA 1
ATOM 1832 C C . TRP A 1 225 ? 7.153 5.116 -12.770 1.00 90.81 225 TRP A C 1
ATOM 1834 O O . TRP A 1 225 ? 6.604 5.392 -11.699 1.00 90.81 225 TRP A O 1
ATOM 1844 N N . MET A 1 226 ? 8.057 4.142 -12.893 1.00 91.12 226 MET A N 1
ATOM 1845 C CA . MET A 1 226 ? 8.497 3.224 -11.845 1.00 91.12 226 MET A CA 1
ATOM 1846 C C . MET A 1 226 ? 9.046 3.980 -10.634 1.00 91.12 226 MET A C 1
ATOM 1848 O O . MET A 1 226 ? 8.559 3.790 -9.522 1.00 91.12 226 MET A O 1
ATOM 1852 N N . ILE A 1 227 ? 9.983 4.910 -10.841 1.00 89.31 227 ILE A N 1
ATOM 1853 C CA . ILE A 1 227 ? 10.575 5.735 -9.775 1.00 89.31 227 ILE A CA 1
ATOM 1854 C C . ILE A 1 227 ? 9.496 6.474 -8.980 1.00 89.31 227 ILE A C 1
ATOM 1856 O O . ILE A 1 227 ? 9.519 6.488 -7.746 1.00 89.31 227 ILE A O 1
ATOM 1860 N N . ARG A 1 228 ? 8.531 7.094 -9.671 1.00 88.94 228 ARG A N 1
ATOM 1861 C CA . ARG A 1 228 ? 7.447 7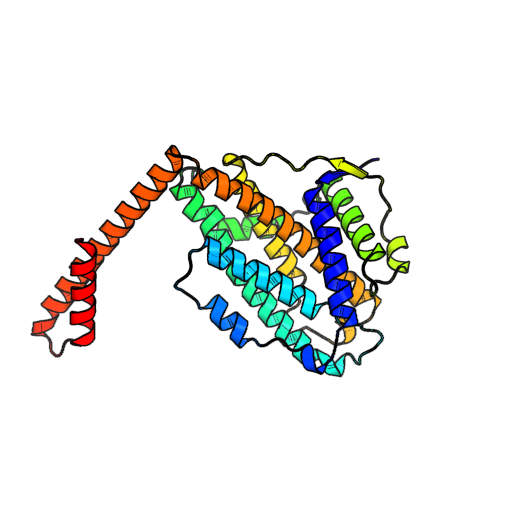.850 -9.025 1.00 88.94 228 ARG A CA 1
ATOM 1862 C C . ARG A 1 228 ? 6.540 6.947 -8.196 1.00 88.94 228 ARG A C 1
ATOM 1864 O O . ARG A 1 228 ? 6.127 7.361 -7.114 1.00 88.94 228 ARG A O 1
ATOM 1871 N N . ILE A 1 229 ? 6.232 5.748 -8.688 1.00 93.00 229 ILE A N 1
ATOM 1872 C CA . ILE A 1 229 ? 5.432 4.775 -7.941 1.00 93.00 229 ILE A CA 1
ATOM 1873 C C . ILE A 1 229 ? 6.202 4.275 -6.722 1.00 93.00 229 ILE A C 1
ATOM 1875 O O . ILE A 1 229 ? 5.667 4.336 -5.619 1.00 93.00 229 ILE A O 1
ATOM 1879 N N . LEU A 1 230 ? 7.450 3.836 -6.891 1.00 91.56 230 LEU A N 1
ATOM 1880 C CA . LEU A 1 230 ? 8.243 3.293 -5.789 1.00 91.56 230 LEU A CA 1
ATOM 1881 C C . LEU A 1 230 ? 8.501 4.342 -4.700 1.00 91.56 230 LEU A C 1
ATOM 1883 O O . LEU A 1 230 ? 8.411 4.032 -3.519 1.00 91.56 230 LEU A O 1
ATOM 1887 N N . THR A 1 231 ? 8.723 5.604 -5.077 1.00 88.00 231 THR A N 1
ATOM 1888 C CA . THR A 1 231 ? 8.862 6.711 -4.114 1.00 88.00 231 THR A CA 1
ATOM 1889 C C . THR A 1 231 ? 7.580 6.927 -3.305 1.00 88.00 231 THR A C 1
ATOM 1891 O O . THR A 1 231 ? 7.630 7.176 -2.100 1.00 88.00 231 THR A O 1
ATOM 1894 N N . ALA A 1 232 ? 6.413 6.830 -3.949 1.00 89.94 232 ALA A N 1
ATOM 1895 C CA . ALA A 1 232 ? 5.134 6.980 -3.263 1.00 89.94 232 ALA A CA 1
ATOM 1896 C C . ALA A 1 232 ? 4.797 5.757 -2.387 1.00 89.94 232 ALA A C 1
ATOM 1898 O O . ALA A 1 232 ? 4.267 5.931 -1.290 1.00 89.94 232 ALA A O 1
ATOM 1899 N N . LEU A 1 233 ? 5.155 4.546 -2.832 1.00 94.06 233 LEU A N 1
ATOM 1900 C CA . LEU A 1 233 ? 5.023 3.306 -2.061 1.00 94.06 233 LEU A CA 1
ATOM 1901 C C . LEU A 1 233 ? 5.898 3.346 -0.802 1.00 94.06 233 LEU A C 1
ATOM 1903 O O . LEU A 1 233 ? 5.403 3.110 0.295 1.00 94.06 233 LEU A O 1
ATOM 1907 N N . LEU A 1 234 ? 7.155 3.763 -0.944 1.00 92.00 234 LEU A N 1
ATOM 1908 C CA . LEU A 1 234 ? 8.078 3.972 0.167 1.00 92.00 234 LEU A CA 1
ATOM 1909 C C . LEU A 1 234 ? 7.503 4.926 1.222 1.00 92.00 234 LEU A C 1
ATOM 1911 O O . LEU A 1 234 ? 7.500 4.629 2.415 1.00 92.00 234 LEU A O 1
ATOM 1915 N N . GLY A 1 235 ? 6.997 6.081 0.778 1.00 89.81 235 GLY A N 1
ATOM 1916 C CA . GLY A 1 235 ? 6.380 7.052 1.676 1.00 89.81 235 GLY A CA 1
ATOM 1917 C C . GLY A 1 235 ? 5.172 6.471 2.411 1.00 89.81 235 GLY A C 1
ATOM 1918 O O . GLY A 1 235 ? 4.986 6.750 3.597 1.00 89.81 235 GLY A O 1
ATOM 1919 N N . LEU A 1 236 ? 4.363 5.654 1.725 1.00 92.62 236 LEU A N 1
ATOM 1920 C CA . LEU A 1 236 ? 3.199 4.989 2.311 1.00 92.62 236 LEU A CA 1
ATOM 1921 C C . LEU A 1 236 ? 3.615 3.976 3.379 1.00 92.62 236 LEU A C 1
ATOM 1923 O O . LEU A 1 236 ? 3.037 3.966 4.461 1.00 92.62 236 LEU A O 1
ATOM 1927 N N . GLU A 1 237 ? 4.626 3.157 3.105 1.00 93.44 237 GLU A N 1
ATOM 1928 C CA . GLU A 1 237 ? 5.143 2.173 4.059 1.00 93.44 237 GLU A CA 1
ATOM 1929 C C . GLU A 1 237 ? 5.739 2.827 5.297 1.00 93.44 237 GLU A C 1
ATOM 1931 O O . GLU A 1 237 ? 5.478 2.387 6.416 1.00 93.44 237 GLU A O 1
ATOM 1936 N N . HIS A 1 238 ? 6.480 3.917 5.113 1.00 91.38 238 HIS A N 1
ATOM 1937 C CA . HIS A 1 238 ? 7.021 4.682 6.225 1.00 91.38 238 HIS A CA 1
ATOM 1938 C C . 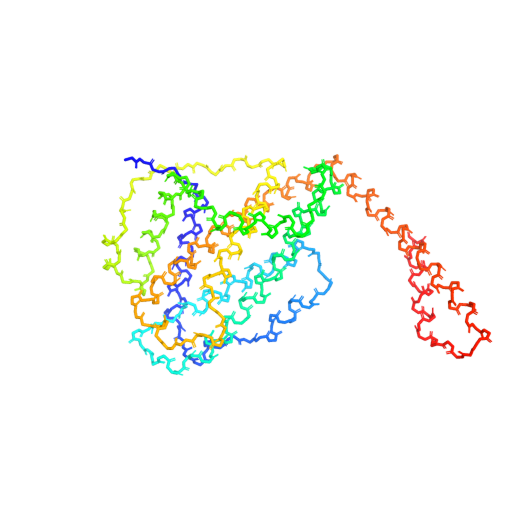HIS A 1 238 ? 5.907 5.293 7.094 1.00 91.38 238 HIS A C 1
ATOM 1940 O O . HIS A 1 238 ? 5.934 5.176 8.322 1.00 91.38 238 HIS A O 1
ATOM 1946 N N . ALA A 1 239 ? 4.882 5.888 6.473 1.00 90.25 239 ALA A N 1
ATOM 1947 C CA . ALA A 1 239 ? 3.719 6.409 7.192 1.00 90.25 239 ALA A CA 1
ATOM 1948 C C . ALA A 1 239 ? 2.966 5.295 7.943 1.00 90.25 239 ALA A C 1
ATOM 1950 O O . ALA A 1 239 ? 2.629 5.461 9.116 1.00 90.25 239 ALA A O 1
ATOM 1951 N N . TYR A 1 240 ? 2.812 4.127 7.318 1.00 93.12 240 TYR A N 1
ATOM 1952 C CA . TYR A 1 240 ? 2.187 2.965 7.938 1.00 93.12 240 TYR A CA 1
ATOM 1953 C C . TYR A 1 240 ? 2.981 2.412 9.132 1.00 93.12 240 TYR A C 1
ATOM 1955 O O . TYR A 1 240 ? 2.402 2.003 10.140 1.00 93.12 240 TYR A O 1
ATOM 1963 N N . GLN A 1 241 ? 4.317 2.418 9.075 1.00 90.81 241 GLN A N 1
ATOM 1964 C CA . GLN A 1 241 ? 5.145 2.040 10.226 1.00 90.81 241 GLN A CA 1
ATOM 1965 C C . GLN A 1 241 ? 4.923 2.987 11.413 1.00 90.81 241 GLN A C 1
ATOM 1967 O O . GLN A 1 241 ? 4.778 2.525 12.552 1.00 90.81 241 GLN A O 1
ATOM 1972 N N . LYS A 1 242 ? 4.814 4.298 11.151 1.00 90.50 242 LYS A N 1
ATOM 1973 C CA . LYS A 1 242 ? 4.444 5.295 12.167 1.00 90.50 242 LYS A CA 1
ATOM 1974 C C . LYS A 1 242 ? 3.054 5.007 12.741 1.00 90.50 242 LYS A C 1
ATOM 1976 O O . LYS A 1 242 ? 2.903 4.954 13.964 1.00 90.50 242 LYS A O 1
ATOM 1981 N N . GLU A 1 243 ? 2.065 4.735 11.889 1.00 91.62 243 GLU A N 1
ATOM 1982 C CA . GLU A 1 243 ? 0.698 4.373 12.292 1.00 91.62 243 GLU A CA 1
ATOM 1983 C C . GLU A 1 243 ? 0.691 3.146 13.215 1.00 91.62 243 GLU A C 1
ATOM 1985 O O . GLU A 1 243 ? 0.124 3.182 14.310 1.00 91.62 243 GLU A O 1
ATOM 1990 N N . ALA A 1 244 ? 1.386 2.073 12.830 1.00 89.50 244 ALA A N 1
ATOM 1991 C CA . ALA A 1 244 ? 1.498 0.855 13.624 1.00 89.50 244 ALA A CA 1
ATOM 1992 C C . ALA A 1 244 ? 2.118 1.120 15.009 1.00 89.50 244 ALA A C 1
ATOM 1994 O O . ALA A 1 244 ? 1.644 0.582 16.019 1.00 89.50 244 ALA A O 1
ATOM 1995 N N . GLY A 1 245 ? 3.136 1.985 15.078 1.00 87.38 245 GLY A N 1
ATOM 1996 C CA . GLY A 1 245 ? 3.742 2.432 16.333 1.00 87.38 245 GLY A CA 1
ATOM 1997 C C . GLY A 1 245 ? 2.771 3.213 17.225 1.00 87.38 245 GLY A C 1
ATOM 1998 O O . GLY A 1 245 ? 2.769 3.043 18.449 1.00 87.38 245 GLY A O 1
ATOM 1999 N N . VAL A 1 246 ? 1.906 4.043 16.639 1.00 87.38 246 VAL A N 1
ATOM 2000 C CA . VAL A 1 246 ? 0.856 4.761 17.376 1.00 87.38 246 VAL A CA 1
ATOM 2001 C C . VAL A 1 246 ? -0.235 3.807 17.865 1.00 87.38 246 VAL A C 1
ATOM 2003 O O . VAL A 1 246 ? -0.576 3.837 19.047 1.00 87.38 246 VAL A O 1
ATOM 2006 N N . PHE A 1 247 ? -0.726 2.892 17.025 1.00 86.12 247 PHE A N 1
ATOM 2007 C CA . PHE A 1 247 ? -1.725 1.895 17.434 1.00 86.12 247 PHE A CA 1
ATOM 2008 C C . PHE A 1 247 ? -1.227 0.985 18.557 1.00 86.12 247 PHE A C 1
ATOM 2010 O O . PHE A 1 247 ? -2.005 0.621 19.441 1.00 86.12 247 PHE A O 1
ATOM 2017 N N . LYS A 1 248 ? 0.062 0.624 18.561 1.00 86.25 248 LYS A N 1
ATOM 2018 C CA . LYS A 1 248 ? 0.664 -0.147 19.658 1.00 86.25 248 LYS A CA 1
ATOM 2019 C C . LYS A 1 248 ? 0.544 0.598 20.993 1.00 86.25 248 LYS A C 1
ATOM 2021 O O . LYS A 1 248 ? 0.139 -0.006 21.983 1.00 86.25 248 LYS A O 1
ATOM 2026 N N . ARG A 1 249 ? 0.818 1.905 21.004 1.00 85.81 249 ARG A N 1
ATOM 2027 C CA . ARG A 1 249 ? 0.676 2.770 22.189 1.00 85.81 249 ARG A CA 1
ATOM 2028 C C . ARG A 1 249 ? -0.780 3.001 22.578 1.00 85.81 249 ARG A C 1
ATOM 2030 O O . ARG A 1 249 ? -1.115 2.960 23.757 1.00 85.81 249 ARG A O 1
ATOM 2037 N N . LEU A 1 250 ? -1.665 3.166 21.597 1.00 82.56 250 LEU A N 1
ATOM 2038 C CA . LEU A 1 250 ? -3.105 3.296 21.824 1.00 82.56 250 LEU A CA 1
ATOM 2039 C C . LEU A 1 250 ? -3.655 2.073 22.569 1.00 82.56 250 LEU A C 1
ATOM 2041 O O . LEU A 1 250 ? -4.370 2.233 23.554 1.00 82.56 250 LEU A O 1
ATOM 2045 N N . LYS A 1 251 ? -3.241 0.860 22.175 1.00 80.81 251 LYS A N 1
ATOM 2046 C CA . LYS A 1 251 ? -3.608 -0.391 22.863 1.00 80.81 251 LYS A CA 1
ATOM 2047 C C . LYS A 1 251 ? -3.112 -0.474 24.310 1.00 80.81 251 LYS A C 1
ATOM 2049 O O . LYS A 1 251 ? -3.723 -1.169 25.114 1.00 80.81 251 LYS A O 1
ATOM 2054 N N . GLN A 1 252 ? -2.023 0.215 24.642 1.00 86.31 252 GLN A N 1
ATOM 2055 C CA . GLN A 1 252 ? -1.470 0.268 25.999 1.00 86.31 252 GLN A CA 1
ATOM 2056 C C . GLN A 1 252 ? -2.156 1.339 26.870 1.00 86.31 252 GLN A C 1
ATOM 2058 O O . GLN A 1 252 ? -2.065 1.290 28.095 1.00 86.31 252 GLN A O 1
ATOM 2063 N N . SER A 1 253 ? -2.877 2.294 26.270 1.00 85.56 253 SER A N 1
ATOM 2064 C CA . SER A 1 253 ? -3.555 3.370 26.998 1.00 85.56 253 SER A CA 1
ATOM 2065 C C . SER A 1 253 ? -4.832 2.883 27.684 1.00 85.56 253 SER A C 1
ATOM 2067 O O . SER A 1 253 ? -5.859 2.667 27.041 1.00 85.56 253 SER A O 1
ATOM 2069 N N . ARG A 1 254 ? -4.810 2.791 29.021 1.00 84.12 254 ARG A N 1
ATOM 2070 C CA . ARG A 1 254 ? -5.974 2.378 29.830 1.00 84.12 254 ARG A CA 1
ATOM 2071 C C . ARG A 1 254 ? -7.187 3.297 29.636 1.00 84.12 254 ARG A C 1
ATOM 2073 O O . ARG A 1 254 ? -8.311 2.812 29.566 1.00 84.12 254 ARG A O 1
ATOM 2080 N N . LYS A 1 255 ? -6.970 4.614 29.521 1.00 83.81 255 LYS A N 1
ATOM 2081 C CA . LYS A 1 255 ? -8.043 5.610 29.329 1.00 83.81 255 LYS A CA 1
ATOM 2082 C C . LYS A 1 255 ? -8.763 5.415 27.994 1.00 83.81 255 LYS A C 1
ATOM 2084 O O . LYS A 1 255 ? -9.988 5.416 27.960 1.00 83.81 255 LYS A O 1
ATOM 2089 N N . LEU A 1 256 ? -8.010 5.253 26.905 1.00 79.31 256 LEU A N 1
ATOM 2090 C CA . LEU A 1 256 ? -8.590 5.058 25.572 1.00 79.31 256 LEU A CA 1
ATOM 2091 C C . LEU A 1 256 ? -9.191 3.663 25.423 1.00 79.31 256 LEU A C 1
ATOM 2093 O O . LEU A 1 256 ? -10.252 3.530 24.826 1.00 79.31 256 LEU A O 1
ATOM 2097 N N . ARG A 1 257 ? -8.576 2.644 26.033 1.00 79.75 257 ARG A N 1
ATOM 2098 C CA . ARG A 1 257 ? -9.129 1.290 26.078 1.00 79.75 257 ARG A CA 1
ATOM 2099 C C . ARG A 1 257 ? -10.526 1.262 26.703 1.00 79.75 257 ARG A C 1
ATOM 2101 O O . ARG A 1 257 ? -11.431 0.732 26.076 1.00 79.75 257 ARG A O 1
ATOM 2108 N N . LYS A 1 258 ? -10.725 1.930 27.845 1.00 82.00 258 LYS A N 1
ATOM 2109 C CA . LYS A 1 258 ? -12.056 2.060 28.467 1.00 82.00 258 LYS A CA 1
ATOM 2110 C C . LYS A 1 258 ? -13.087 2.728 27.551 1.00 82.00 258 LYS A C 1
ATOM 2112 O O . LYS A 1 258 ? -14.240 2.323 27.544 1.00 82.00 258 LYS A O 1
ATOM 2117 N N . LYS A 1 259 ? -12.688 3.740 26.767 1.00 79.19 259 LYS A N 1
ATOM 2118 C CA . LYS A 1 259 ? -13.590 4.374 25.786 1.00 79.19 259 LYS A CA 1
ATOM 2119 C C . LYS A 1 259 ? -13.984 3.415 24.663 1.00 79.19 259 LYS A C 1
ATOM 2121 O O . LYS A 1 259 ? -15.139 3.405 24.256 1.00 79.19 259 LYS A O 1
ATOM 2126 N N . VAL A 1 260 ? -13.028 2.628 24.167 1.00 77.75 260 VAL A N 1
ATOM 2127 C CA . VAL A 1 260 ? -13.290 1.606 23.145 1.00 77.75 260 VAL A CA 1
ATOM 2128 C C . VAL A 1 260 ? -14.222 0.528 23.692 1.00 77.75 260 VAL A C 1
ATOM 2130 O O . VAL A 1 260 ? -15.185 0.191 23.019 1.00 77.75 260 VAL A O 1
ATOM 2133 N N . GLU A 1 261 ? -13.969 0.030 24.905 1.00 79.62 261 GLU A N 1
ATOM 2134 C CA . GLU A 1 261 ? -14.817 -0.964 25.582 1.00 79.62 261 GLU A CA 1
ATOM 2135 C C . GLU A 1 261 ? -16.250 -0.435 25.752 1.00 79.62 261 GLU A C 1
ATOM 2137 O O . GLU A 1 261 ? -17.179 -1.043 25.235 1.00 79.62 261 GLU A O 1
ATOM 2142 N N . ALA A 1 262 ? -16.426 0.775 26.294 1.00 81.19 262 ALA A N 1
ATOM 2143 C CA . ALA A 1 262 ? -17.749 1.391 26.430 1.00 81.19 262 ALA A CA 1
ATOM 2144 C C . ALA A 1 262 ? -18.486 1.565 25.087 1.00 81.19 262 ALA A C 1
ATOM 2146 O O . ALA A 1 262 ? -19.709 1.440 25.016 1.00 81.19 262 ALA A O 1
ATOM 2147 N N . ARG A 1 263 ? -17.758 1.854 23.999 1.00 78.56 263 ARG A N 1
ATOM 2148 C CA . ARG A 1 263 ? -18.347 1.950 22.656 1.00 78.56 263 ARG A CA 1
ATOM 2149 C C . ARG A 1 263 ? -18.735 0.582 22.101 1.00 78.56 263 ARG A C 1
ATOM 2151 O O . ARG A 1 263 ? -19.767 0.484 21.444 1.00 78.56 263 ARG A O 1
ATOM 2158 N N . ILE A 1 264 ? -17.931 -0.451 22.351 1.00 77.06 264 ILE A N 1
ATOM 2159 C CA . ILE A 1 264 ? -18.267 -1.833 21.990 1.00 77.06 264 ILE A CA 1
ATOM 2160 C C . ILE A 1 264 ? -19.561 -2.239 22.699 1.00 77.06 264 ILE A C 1
ATOM 2162 O O . ILE A 1 264 ? -20.483 -2.686 22.022 1.00 77.06 264 ILE A O 1
ATOM 2166 N N . ASP A 1 265 ? -19.666 -1.991 24.004 1.00 77.50 265 ASP A N 1
ATOM 2167 C CA . ASP A 1 265 ? -20.859 -2.312 24.797 1.00 77.50 265 ASP A CA 1
ATOM 2168 C C . ASP A 1 265 ? -22.099 -1.572 24.277 1.00 77.50 265 ASP A C 1
ATOM 2170 O O . ASP A 1 265 ? -23.162 -2.166 24.100 1.00 77.50 265 ASP A O 1
ATOM 2174 N N . TYR A 1 266 ? -21.954 -0.286 23.942 1.00 77.50 266 TYR A N 1
ATOM 2175 C CA . TYR A 1 266 ? -23.029 0.505 23.340 1.00 77.50 266 TYR A CA 1
ATOM 2176 C C . TYR A 1 266 ? -23.504 -0.068 21.995 1.00 77.50 266 TYR A C 1
ATOM 2178 O O . TYR A 1 266 ? -24.702 -0.234 21.786 1.00 77.50 266 TYR A O 1
ATOM 2186 N N . VAL A 1 267 ? -22.581 -0.411 21.089 1.00 72.56 267 VAL A N 1
ATOM 2187 C CA . VAL A 1 267 ? -22.926 -0.982 19.773 1.00 72.56 267 VAL A CA 1
ATOM 2188 C C . VAL A 1 267 ? -23.542 -2.376 19.914 1.00 72.56 267 VAL A C 1
ATOM 2190 O O . VAL A 1 267 ? -24.430 -2.735 19.139 1.00 72.56 267 VAL A O 1
ATOM 2193 N N . LEU A 1 268 ? -23.086 -3.175 20.883 1.00 71.06 268 LEU A N 1
ATOM 2194 C CA . LEU A 1 268 ? -23.700 -4.465 21.200 1.00 71.06 268 LEU A CA 1
ATOM 2195 C C . LEU A 1 268 ? -25.144 -4.276 21.667 1.00 71.06 268 LEU A C 1
ATOM 2197 O O . LEU A 1 268 ? -26.028 -4.964 21.160 1.00 71.06 268 LEU A O 1
ATOM 2201 N N . LYS A 1 269 ? -25.392 -3.295 22.540 1.00 75.69 269 LYS A N 1
ATOM 2202 C CA . LYS A 1 269 ? -26.737 -2.950 23.003 1.00 75.69 269 LYS A CA 1
ATOM 2203 C C . LYS A 1 269 ? -27.646 -2.471 21.865 1.00 75.69 269 LYS A C 1
ATOM 2205 O O . LYS A 1 269 ? -28.729 -3.018 21.705 1.00 75.69 269 LYS A O 1
ATOM 2210 N N . GLU A 1 270 ? -27.197 -1.537 21.021 1.00 73.12 270 GLU A N 1
ATOM 2211 C CA . GLU A 1 270 ? -27.977 -1.088 19.852 1.00 73.12 270 GLU A CA 1
ATOM 2212 C C . GLU A 1 270 ? -28.319 -2.251 18.911 1.00 73.12 270 GLU A C 1
ATOM 2214 O O . GLU A 1 270 ? -29.431 -2.350 18.391 1.00 73.12 270 GLU A O 1
ATOM 2219 N N . LYS A 1 271 ? -27.363 -3.158 18.670 1.00 72.38 271 LYS A N 1
ATOM 2220 C CA . LYS A 1 271 ? -27.615 -4.338 17.837 1.00 72.38 271 LYS A CA 1
ATOM 2221 C C . LYS A 1 271 ? -28.605 -5.299 18.477 1.00 72.38 271 LYS A C 1
ATOM 2223 O O . LYS A 1 271 ? -29.419 -5.856 17.743 1.00 72.38 271 LYS A O 1
ATOM 2228 N N . LEU A 1 272 ? -28.533 -5.489 19.791 1.00 71.81 272 LEU A N 1
ATOM 2229 C CA . LEU A 1 272 ? -29.482 -6.304 20.541 1.00 71.81 272 LEU A CA 1
ATOM 2230 C C . LEU A 1 272 ? -30.901 -5.736 20.410 1.00 71.81 272 LEU A C 1
ATOM 2232 O O . LEU A 1 272 ? -31.813 -6.465 20.032 1.00 71.81 272 LEU A O 1
ATOM 2236 N N . GLU A 1 273 ? -31.070 -4.430 20.614 1.00 74.44 273 GLU A N 1
ATOM 2237 C CA . GLU A 1 273 ? -32.356 -3.735 20.462 1.00 74.44 273 GLU A CA 1
ATOM 2238 C C . GLU A 1 273 ? -32.900 -3.862 19.028 1.00 74.44 273 GLU A C 1
ATOM 2240 O O . GLU A 1 273 ? -34.058 -4.224 18.816 1.00 74.44 273 GLU A O 1
ATOM 2245 N N . LEU A 1 274 ? -32.055 -3.653 18.012 1.00 71.56 274 LEU A N 1
ATOM 2246 C CA . LEU A 1 274 ? -32.442 -3.840 16.609 1.00 71.56 274 LEU A CA 1
ATOM 2247 C C . LEU A 1 274 ? -32.844 -5.284 16.289 1.00 71.56 274 LEU A C 1
ATOM 2249 O O . LEU A 1 274 ? -33.706 -5.504 15.437 1.00 71.56 274 LEU A O 1
ATOM 2253 N N . MET A 1 275 ? -32.207 -6.267 16.923 1.00 70.50 275 MET A N 1
ATOM 2254 C CA . MET A 1 275 ? -32.561 -7.675 16.759 1.00 70.50 275 MET A CA 1
ATOM 2255 C C . MET A 1 275 ? -33.907 -7.993 17.402 1.00 70.50 275 MET A C 1
ATOM 2257 O O . MET A 1 275 ? -34.727 -8.622 16.745 1.00 70.50 275 MET A O 1
ATOM 2261 N N . GLN A 1 276 ? -34.171 -7.491 18.608 1.00 73.62 276 GLN A N 1
ATOM 2262 C CA . GLN A 1 276 ? -35.473 -7.627 19.267 1.00 73.62 276 GLN A CA 1
ATOM 2263 C C . GLN A 1 276 ? -36.594 -7.003 18.424 1.00 73.62 276 GLN A C 1
ATOM 2265 O O . GLN A 1 276 ? -37.637 -7.618 18.230 1.00 73.62 276 GLN A O 1
ATOM 2270 N N . ILE A 1 277 ? -36.364 -5.826 17.828 1.00 74.12 277 ILE A N 1
ATOM 2271 C CA . ILE A 1 277 ? -37.324 -5.205 16.897 1.00 74.12 277 ILE A CA 1
ATOM 2272 C C . ILE A 1 277 ? -37.560 -6.096 15.668 1.00 74.12 277 ILE A C 1
ATOM 2274 O O . ILE A 1 277 ? -38.689 -6.213 15.191 1.00 74.12 277 ILE A O 1
ATOM 2278 N N . LYS A 1 278 ? -36.507 -6.709 15.114 1.00 71.19 278 LYS A N 1
ATOM 2279 C CA . LYS A 1 278 ? -36.640 -7.625 13.970 1.00 71.19 278 LYS A CA 1
ATOM 2280 C C . LYS A 1 278 ? -37.390 -8.897 14.340 1.00 71.19 278 LYS A C 1
ATOM 2282 O O . LYS A 1 278 ? -38.247 -9.305 13.570 1.00 71.19 278 LYS A O 1
ATOM 2287 N N . GLU A 1 279 ? -37.091 -9.489 15.488 1.00 73.38 279 GLU A N 1
ATOM 2288 C CA . GLU A 1 279 ? -37.781 -10.661 16.024 1.00 73.38 279 GLU A CA 1
ATOM 2289 C C . GLU A 1 279 ? -39.265 -10.359 16.244 1.00 73.38 279 GLU A C 1
ATOM 2291 O O . GLU A 1 279 ? -40.108 -11.047 15.686 1.00 73.38 279 GLU A O 1
ATOM 2296 N N . GLN A 1 280 ? -39.599 -9.252 16.913 1.00 75.88 280 GLN A N 1
ATOM 2297 C CA . GLN A 1 280 ? -40.985 -8.806 17.084 1.00 75.88 280 GLN A CA 1
ATOM 2298 C C . GLN A 1 280 ? -41.703 -8.585 15.747 1.00 75.88 280 GLN A C 1
ATOM 2300 O O . GLN A 1 280 ? -42.870 -8.941 15.613 1.00 75.88 280 GLN A O 1
ATOM 2305 N N . ARG A 1 281 ? -41.022 -8.028 14.734 1.00 69.06 281 ARG A N 1
ATOM 2306 C CA . ARG A 1 281 ? -41.591 -7.886 13.383 1.00 69.06 281 ARG A CA 1
ATOM 2307 C C . ARG A 1 281 ? -41.823 -9.236 12.710 1.00 69.06 281 ARG A C 1
ATOM 2309 O O . ARG A 1 281 ? -42.862 -9.409 12.087 1.00 69.06 281 ARG A O 1
ATOM 2316 N N . VAL A 1 282 ? -40.894 -10.178 12.842 1.00 68.88 282 VAL A N 1
ATOM 2317 C CA . VAL A 1 282 ? -41.042 -11.537 12.303 1.00 68.88 282 VAL A CA 1
ATOM 2318 C C . VAL A 1 282 ? -42.209 -12.252 12.988 1.00 68.88 282 VAL A C 1
ATOM 2320 O O . VAL A 1 282 ? -43.082 -12.755 12.292 1.00 68.88 282 VAL A O 1
ATOM 2323 N N . LEU A 1 283 ? -42.301 -12.191 14.319 1.00 68.81 283 LEU A N 1
ATOM 2324 C CA . LEU A 1 283 ? -43.424 -12.731 15.091 1.00 68.81 283 LEU A CA 1
ATOM 2325 C C . LEU A 1 283 ? -44.755 -12.060 14.706 1.00 68.81 283 LEU A C 1
ATOM 2327 O O . LEU A 1 283 ? -45.761 -12.729 14.506 1.00 68.81 283 LEU A O 1
ATOM 2331 N N . SER A 1 284 ? -44.771 -10.741 14.480 1.00 66.75 284 SER A N 1
ATOM 2332 C CA . SER A 1 284 ? -45.974 -10.038 13.998 1.00 66.75 284 SER A CA 1
ATOM 2333 C C . SER A 1 284 ? -46.406 -10.441 12.580 1.00 66.75 284 SER A C 1
ATOM 2335 O O . SER A 1 284 ? -47.542 -10.185 12.184 1.00 66.75 284 SER A O 1
ATOM 2337 N N . TRP A 1 285 ? -45.511 -11.057 11.801 1.00 61.69 285 TRP A N 1
ATOM 2338 C CA . TRP A 1 285 ? -45.791 -11.567 10.458 1.00 61.69 285 TRP A CA 1
ATOM 2339 C C . TRP A 1 285 ? -46.242 -13.035 10.463 1.00 61.69 285 TRP A C 1
ATOM 2341 O O . TRP A 1 285 ? -46.662 -13.526 9.415 1.00 61.69 285 TRP A O 1
ATOM 2351 N N . GLU A 1 286 ? -46.262 -13.718 11.619 1.00 54.97 286 GLU A N 1
ATOM 2352 C CA . GLU A 1 286 ? -46.836 -15.072 11.755 1.00 54.97 286 GLU A CA 1
ATOM 2353 C C . GLU A 1 286 ? -48.288 -15.127 11.264 1.00 54.97 286 GLU A C 1
ATOM 2355 O O . GLU A 1 286 ? -48.735 -16.145 10.744 1.00 54.97 286 GLU A O 1
ATOM 2360 N N . HIS A 1 287 ? -49.014 -14.009 11.359 1.00 52.41 287 HIS A N 1
ATOM 2361 C CA . HIS A 1 287 ? -50.418 -13.904 10.955 1.00 52.41 287 HIS A CA 1
ATOM 2362 C C . HIS A 1 287 ? -50.612 -13.641 9.446 1.00 52.41 287 HIS A C 1
ATOM 2364 O O . HIS A 1 287 ? -51.747 -13.634 8.976 1.00 52.41 287 HIS A O 1
ATOM 2370 N N . VAL A 1 288 ? -49.534 -13.421 8.675 1.00 51.59 288 VAL A N 1
ATOM 2371 C CA . VAL A 1 288 ? -49.586 -13.042 7.242 1.00 51.59 288 VAL A CA 1
ATOM 2372 C C . VAL A 1 288 ? -49.076 -14.159 6.307 1.00 51.59 288 VAL A C 1
ATOM 2374 O O . VAL A 1 288 ? -49.302 -14.109 5.100 1.00 51.59 288 VAL A O 1
ATOM 2377 N N . GLY A 1 289 ? -48.496 -15.234 6.852 1.00 51.25 289 GLY A N 1
ATOM 2378 C CA . GLY A 1 289 ? -48.151 -16.459 6.117 1.00 51.25 289 GLY A CA 1
ATOM 2379 C C . GLY A 1 289 ? -46.649 -16.675 5.876 1.00 51.25 289 GLY A C 1
ATOM 2380 O O . GLY A 1 289 ? -45.904 -15.738 5.609 1.00 51.25 289 GLY A O 1
ATOM 2381 N N . LYS A 1 290 ? -46.247 -17.956 5.990 1.00 53.03 290 LYS A N 1
ATOM 2382 C CA . LYS A 1 290 ? -44.909 -18.576 5.836 1.00 53.03 290 LYS A CA 1
ATOM 2383 C C . LYS A 1 290 ? -43.708 -17.661 6.104 1.00 53.03 290 LYS A C 1
ATOM 2385 O O . LYS A 1 290 ? -43.078 -17.132 5.191 1.00 53.03 290 LYS A O 1
ATOM 2390 N N . ILE A 1 291 ? -43.334 -17.597 7.377 1.00 55.94 291 ILE A N 1
ATOM 2391 C CA . ILE A 1 291 ? -42.000 -17.171 7.801 1.00 55.94 291 ILE A CA 1
ATOM 2392 C C . ILE A 1 291 ? -40.982 -18.212 7.323 1.00 55.94 291 ILE A C 1
ATOM 2394 O O . ILE A 1 291 ? -41.206 -19.414 7.446 1.00 55.94 291 ILE A O 1
ATOM 2398 N N . ASP A 1 292 ? -39.861 -17.746 6.779 1.00 62.38 292 ASP A N 1
ATOM 2399 C CA . ASP A 1 292 ? -38.692 -18.584 6.516 1.00 62.38 292 ASP A CA 1
ATOM 2400 C C . ASP A 1 292 ? -38.095 -19.042 7.862 1.00 62.38 292 ASP A C 1
ATOM 2402 O O . ASP A 1 292 ? -37.435 -18.263 8.558 1.00 62.38 292 ASP A O 1
ATOM 2406 N N . GLU A 1 293 ? -38.372 -20.290 8.259 1.00 62.41 293 GLU A N 1
ATOM 2407 C CA . GLU A 1 293 ? -37.921 -20.907 9.521 1.00 62.41 293 GLU A CA 1
ATOM 2408 C C . GLU A 1 293 ? -36.407 -20.770 9.741 1.00 62.41 293 GLU A C 1
ATOM 2410 O O . GLU A 1 293 ? -35.958 -20.602 10.878 1.00 62.41 293 GLU A O 1
ATOM 2415 N N . ALA A 1 294 ? -35.610 -20.751 8.665 1.00 60.41 294 ALA A N 1
ATOM 2416 C CA . ALA A 1 294 ? -34.163 -20.579 8.756 1.00 60.41 294 ALA A CA 1
ATOM 2417 C C . ALA A 1 294 ? -33.773 -19.179 9.261 1.00 60.41 294 ALA A C 1
ATOM 2419 O O . ALA A 1 294 ? -32.787 -19.023 9.987 1.00 60.41 294 ALA A O 1
ATOM 2420 N N . LEU A 1 295 ? -34.551 -18.151 8.905 1.00 59.81 295 LEU A N 1
ATOM 2421 C CA . LEU A 1 295 ? -34.345 -16.781 9.373 1.00 59.81 295 LEU A CA 1
ATOM 2422 C C . LEU A 1 295 ? -34.758 -16.630 10.846 1.00 59.81 295 LEU A C 1
ATOM 2424 O O . LEU A 1 295 ? -34.088 -15.925 11.603 1.00 59.81 295 LEU A O 1
ATOM 2428 N N . HIS A 1 296 ? -35.833 -17.313 11.248 1.00 63.94 296 HIS A N 1
ATOM 2429 C CA . HIS A 1 296 ? -36.333 -17.324 12.623 1.00 63.94 296 HIS A CA 1
ATOM 2430 C C . HIS A 1 296 ? -35.346 -18.008 13.582 1.00 63.94 296 HIS A C 1
ATOM 2432 O O . HIS A 1 296 ? -34.929 -17.411 14.578 1.00 63.94 296 HIS A O 1
ATOM 2438 N N . GLU A 1 297 ? -34.871 -19.212 13.239 1.00 68.25 297 GLU A N 1
ATOM 2439 C CA . GLU A 1 297 ? -33.849 -19.909 14.028 1.00 68.25 297 GLU A CA 1
ATOM 2440 C C . GLU A 1 297 ? -32.543 -19.110 14.144 1.00 68.25 297 GLU A C 1
ATOM 2442 O O . GLU A 1 297 ? -31.922 -19.082 15.211 1.00 68.25 297 GLU A O 1
ATOM 2447 N N . ALA A 1 298 ? -32.100 -18.471 13.055 1.00 60.28 298 ALA A N 1
ATOM 2448 C CA . ALA A 1 298 ? -30.865 -17.694 13.057 1.00 60.28 298 ALA A CA 1
ATOM 2449 C C . ALA A 1 298 ? -30.955 -16.477 13.992 1.00 60.28 298 ALA A C 1
ATOM 2451 O O . ALA A 1 298 ? -30.006 -16.209 14.731 1.00 60.28 298 ALA A O 1
ATOM 2452 N N . SER A 1 299 ? -32.091 -15.773 14.000 1.00 58.53 299 SER A N 1
ATOM 2453 C CA . SER A 1 299 ? -32.351 -14.661 14.923 1.00 58.53 299 SER A CA 1
ATOM 2454 C C . SER A 1 299 ? -32.333 -15.111 16.387 1.00 58.53 299 SER A C 1
ATOM 2456 O O . SER A 1 299 ? -31.608 -14.522 17.192 1.00 58.53 299 SER A O 1
ATOM 2458 N N . HIS A 1 300 ? -33.042 -16.196 16.720 1.00 65.31 300 HIS A N 1
ATOM 2459 C CA . HIS A 1 300 ? -33.102 -16.720 18.089 1.00 65.31 300 HIS A CA 1
ATOM 2460 C C . HIS A 1 300 ? -31.743 -17.203 18.610 1.00 65.31 300 HIS A C 1
ATOM 2462 O O . HIS A 1 300 ? -31.350 -16.857 19.726 1.00 65.31 300 HIS A O 1
ATOM 2468 N N . LYS A 1 301 ? -30.982 -17.960 17.803 1.00 65.69 301 LYS A N 1
ATOM 2469 C CA . LYS A 1 301 ? -29.644 -18.446 18.195 1.00 65.69 301 LYS A CA 1
ATOM 2470 C C . LYS A 1 301 ? -28.681 -17.292 18.477 1.00 65.69 301 LYS A C 1
ATOM 2472 O O . LYS A 1 301 ? -27.892 -17.367 19.417 1.00 65.69 301 LYS A O 1
ATOM 2477 N N . TYR A 1 302 ? -28.754 -16.212 17.699 1.00 56.75 302 TYR A N 1
ATOM 2478 C CA . TYR A 1 302 ? -27.924 -15.031 17.931 1.00 56.75 302 TYR A CA 1
ATOM 2479 C C . TYR A 1 302 ? -28.348 -14.229 19.172 1.00 56.75 302 TYR A C 1
ATOM 2481 O O . TYR A 1 302 ? -27.472 -13.733 19.878 1.00 56.75 302 TYR A O 1
ATOM 2489 N N . LEU A 1 303 ? -29.651 -14.117 19.458 1.00 57.31 303 LEU A N 1
ATOM 2490 C CA . LEU A 1 303 ? -30.162 -13.464 20.672 1.00 57.31 303 LEU A CA 1
ATOM 2491 C C . LEU A 1 303 ? -29.717 -14.201 21.937 1.00 57.31 303 LEU A C 1
ATOM 2493 O O . LEU A 1 303 ? -29.152 -13.578 22.837 1.00 57.31 303 LEU A O 1
ATOM 2497 N N . ALA A 1 304 ? -29.869 -15.526 21.966 1.00 61.00 304 ALA A N 1
ATOM 2498 C CA . ALA A 1 304 ? -29.418 -16.355 23.082 1.00 61.00 304 ALA A CA 1
ATOM 2499 C C . ALA A 1 304 ? -27.901 -16.232 23.319 1.00 61.00 304 ALA A C 1
ATOM 2501 O O . ALA A 1 304 ? -27.454 -16.091 24.453 1.00 61.00 304 ALA A O 1
ATOM 2502 N N . ALA A 1 305 ? -27.102 -16.204 22.247 1.00 52.09 305 ALA A N 1
ATOM 2503 C CA . ALA A 1 305 ? -25.650 -16.044 22.341 1.00 52.09 305 ALA A CA 1
ATOM 2504 C C . ALA A 1 305 ? -25.199 -14.647 22.811 1.00 52.09 305 ALA A C 1
ATOM 2506 O O . ALA A 1 305 ? -24.050 -14.489 23.208 1.00 52.09 305 ALA A O 1
ATOM 2507 N N . SER A 1 306 ? -26.068 -13.635 22.740 1.00 47.16 306 SER A N 1
ATOM 2508 C CA . SER A 1 306 ? -25.766 -12.254 23.148 1.00 47.16 306 SER A CA 1
ATOM 2509 C C . SER A 1 306 ? -26.151 -11.914 24.593 1.00 47.16 306 SER A C 1
ATOM 2511 O O . SER A 1 306 ? -25.861 -10.812 25.050 1.00 47.16 306 SER A O 1
ATOM 2513 N N . GLN A 1 307 ? -26.809 -12.843 25.295 1.00 49.88 307 GLN A N 1
ATOM 2514 C CA . GLN A 1 307 ? -27.191 -12.722 26.709 1.00 49.88 307 GLN A CA 1
ATOM 2515 C C . GLN A 1 307 ? -26.213 -13.435 27.669 1.00 49.88 307 GLN A C 1
ATOM 2517 O O . GLN A 1 307 ? -26.413 -13.378 28.882 1.00 49.88 307 GLN A O 1
ATOM 2522 N N . LEU A 1 308 ? -25.176 -14.091 27.130 1.00 41.03 308 LEU A N 1
ATOM 2523 C CA . LEU A 1 308 ? -24.037 -14.690 27.845 1.00 41.03 308 LEU A CA 1
ATOM 2524 C C . LEU A 1 308 ? -22.843 -13.729 27.859 1.00 41.03 308 LEU A C 1
ATOM 2526 O O . LEU A 1 308 ? -22.139 -13.698 28.892 1.00 41.03 308 LEU A O 1
#

Sequence (308 aa):
MAVGIESGHLKICDDLAKEVNVLISRFSPRTYRINPGKYEKLLKKKNLTIVAKKKKLLAALHDTILHTLSVDPHKISPAEVLDDLRLNIRVIRAIIFKLRDINYYLEDVFLHELGLKTKPKTWGEIVKKGVRKLKEKSGIGKEDLEKLEHTIHRMISRVITLDEKLLKTYKKREIKVVKDEHVEIKDLEKVLGKESELLMHLEAKFPPPNKVRADLLEGERFNHWMIRILTALLGLEHAYQKEAGVFKRLKQSRKLRKKVEARIDYVLKEKLELMQIKEQRVLSWEHVGKIDEALHEASHKYLAASQL